Protein AF-W7FDB7-F1 (afdb_monomer)

Structure (mmCIF, N/CA/C/O backbone):
data_AF-W7FDB7-F1
#
_entry.id   AF-W7FDB7-F1
#
loop_
_atom_site.group_PDB
_atom_site.id
_atom_site.type_symbol
_atom_site.label_atom_id
_atom_site.label_alt_id
_atom_site.label_comp_id
_atom_site.label_asym_id
_atom_site.label_entity_id
_atom_site.label_seq_id
_atom_site.pdbx_PDB_ins_code
_atom_site.Cartn_x
_atom_site.Cartn_y
_atom_site.Cartn_z
_atom_site.occupancy
_atom_site.B_iso_or_equiv
_atom_site.auth_seq_id
_atom_site.auth_comp_id
_atom_site.auth_asym_id
_atom_site.auth_atom_id
_atom_site.pdbx_PDB_model_num
ATOM 1 N N . MET A 1 1 ? 14.241 -25.841 -6.419 1.00 28.66 1 MET A N 1
ATOM 2 C CA . MET A 1 1 ? 13.273 -24.841 -6.932 1.00 28.66 1 MET A CA 1
ATOM 3 C C . MET A 1 1 ? 14.012 -23.811 -7.777 1.00 28.66 1 MET A C 1
ATOM 5 O O . MET A 1 1 ? 14.971 -23.222 -7.290 1.00 28.66 1 MET A O 1
ATOM 9 N N . LYS A 1 2 ? 13.634 -23.634 -9.052 1.00 23.75 2 LYS A N 1
ATOM 10 C CA . LYS A 1 2 ? 14.215 -22.605 -9.933 1.00 23.75 2 LYS A CA 1
ATOM 11 C C . LYS A 1 2 ? 13.895 -21.224 -9.345 1.00 23.75 2 LYS A C 1
ATOM 13 O O . LYS A 1 2 ? 12.727 -20.868 -9.250 1.00 23.75 2 LYS A O 1
ATOM 18 N N . LYS A 1 3 ? 14.916 -20.461 -8.938 1.00 25.89 3 LYS A N 1
ATOM 19 C CA . LYS A 1 3 ? 14.761 -19.039 -8.596 1.00 25.89 3 LYS A CA 1
ATOM 20 C C . LYS A 1 3 ? 14.246 -18.327 -9.850 1.00 25.89 3 LYS A C 1
ATOM 22 O O . LYS A 1 3 ? 14.980 -18.252 -10.835 1.00 25.89 3 LYS A O 1
ATOM 27 N N . ASN A 1 4 ? 12.997 -17.863 -9.835 1.00 28.84 4 ASN A N 1
ATOM 28 C CA . ASN A 1 4 ? 12.453 -17.006 -10.886 1.00 28.84 4 ASN A CA 1
ATOM 29 C C . ASN A 1 4 ? 13.257 -15.702 -10.887 1.00 28.84 4 ASN A C 1
ATOM 31 O O . ASN A 1 4 ? 13.006 -14.806 -10.089 1.00 28.84 4 ASN A O 1
ATOM 35 N N . LYS A 1 5 ? 14.280 -15.635 -11.741 1.00 28.94 5 LYS A N 1
ATOM 36 C CA . LYS A 1 5 ? 15.058 -14.422 -11.980 1.00 28.94 5 LYS A CA 1
ATOM 37 C C . LYS A 1 5 ? 14.141 -13.419 -12.680 1.00 28.94 5 LYS A C 1
ATOM 39 O O . LYS A 1 5 ? 13.679 -13.686 -13.787 1.00 28.94 5 LYS A O 1
ATOM 44 N N . PHE A 1 6 ? 13.851 -12.295 -12.032 1.00 33.66 6 PHE A N 1
ATOM 45 C CA . PHE A 1 6 ? 13.107 -11.202 -12.647 1.00 33.66 6 PHE A CA 1
ATOM 46 C C . PHE A 1 6 ? 14.037 -10.452 -13.602 1.00 33.66 6 PHE A C 1
ATOM 48 O O . PHE A 1 6 ? 15.048 -9.901 -13.167 1.00 33.66 6 PHE A O 1
ATOM 55 N N . ILE A 1 7 ? 13.701 -10.447 -14.891 1.00 31.19 7 ILE A N 1
ATOM 56 C CA . ILE A 1 7 ? 14.306 -9.547 -15.874 1.00 31.19 7 ILE A CA 1
ATOM 57 C C . ILE A 1 7 ? 13.373 -8.341 -15.978 1.00 31.19 7 ILE A C 1
ATOM 59 O O . ILE A 1 7 ? 12.241 -8.463 -16.454 1.00 31.19 7 ILE A O 1
ATOM 63 N N . LEU A 1 8 ? 13.831 -7.205 -15.460 1.00 33.19 8 LEU A N 1
ATOM 64 C CA . LEU A 1 8 ? 13.140 -5.923 -15.563 1.00 33.19 8 LEU A CA 1
ATOM 65 C C . LEU A 1 8 ? 13.734 -5.139 -16.725 1.00 33.19 8 LEU A C 1
ATOM 67 O O . LEU A 1 8 ? 14.927 -4.833 -16.724 1.00 33.19 8 LEU A O 1
ATOM 71 N N . PHE A 1 9 ? 12.887 -4.812 -17.696 1.00 33.34 9 PHE A N 1
ATOM 72 C CA . PHE A 1 9 ? 13.223 -3.907 -18.784 1.00 33.34 9 PHE A CA 1
ATOM 73 C C . PHE A 1 9 ? 12.566 -2.557 -18.500 1.00 33.34 9 PHE A C 1
ATOM 75 O O . PHE A 1 9 ? 11.349 -2.466 -18.324 1.00 33.34 9 PHE A O 1
ATOM 82 N N . PHE A 1 10 ? 13.362 -1.495 -18.449 1.00 37.31 10 PHE A N 1
ATOM 83 C CA . PHE A 1 10 ? 12.831 -0.138 -18.386 1.00 37.31 10 PHE A CA 1
ATOM 84 C C . PHE A 1 10 ? 12.870 0.446 -19.792 1.00 37.31 10 PHE A C 1
ATOM 86 O O . PHE A 1 10 ? 13.951 0.613 -20.362 1.00 37.31 10 PHE A O 1
ATOM 93 N N . PHE A 1 11 ? 11.701 0.776 -20.336 1.00 35.75 11 PHE A N 1
ATOM 94 C CA . PHE A 1 11 ? 11.593 1.488 -21.604 1.00 35.75 11 PHE A CA 1
ATOM 95 C C . PHE A 1 11 ? 11.107 2.912 -21.318 1.00 35.75 11 PHE A C 1
ATOM 97 O O . PHE A 1 11 ? 10.030 3.116 -20.755 1.00 35.75 11 PHE A O 1
ATOM 104 N N . PHE A 1 12 ? 11.899 3.906 -21.711 1.00 42.41 12 PHE A N 1
ATOM 105 C CA . PHE A 1 12 ? 11.496 5.314 -21.684 1.00 42.41 12 PHE A CA 1
ATOM 106 C C . PHE A 1 12 ? 11.081 5.719 -23.088 1.00 42.41 12 PHE A C 1
ATOM 108 O O . PHE A 1 12 ? 11.836 5.465 -24.011 1.00 42.41 12 PHE A O 1
ATOM 115 N N . LEU A 1 13 ? 9.929 6.350 -23.276 1.00 37.41 13 LEU A N 1
ATOM 116 C CA . LEU A 1 13 ? 9.467 6.789 -24.597 1.00 37.41 13 LEU A CA 1
ATOM 117 C C . LEU A 1 13 ? 9.412 8.326 -24.588 1.00 37.41 13 LEU A C 1
ATOM 119 O O . LEU A 1 13 ? 8.684 8.902 -23.777 1.00 37.41 13 LEU A O 1
ATOM 123 N N . PHE A 1 14 ? 10.223 8.987 -25.424 1.00 38.34 14 PHE A N 1
ATOM 124 C CA . PHE A 1 14 ? 10.350 10.452 -25.475 1.00 38.34 14 PHE A CA 1
ATOM 125 C C . PHE A 1 14 ? 9.924 11.036 -26.821 1.00 38.34 14 PHE A C 1
ATOM 127 O O . PHE A 1 14 ? 10.431 10.619 -27.857 1.00 38.34 14 PHE A O 1
ATOM 134 N N . THR A 1 15 ? 9.107 12.090 -26.793 1.00 33.56 15 THR A N 1
ATOM 135 C CA . THR A 1 15 ? 8.848 12.973 -27.941 1.00 33.56 15 THR A CA 1
ATOM 136 C C . THR A 1 15 ? 9.713 14.226 -27.837 1.00 33.56 15 THR A C 1
ATOM 138 O O . THR A 1 15 ? 9.502 15.060 -26.949 1.00 33.56 15 THR A O 1
ATOM 141 N N . ILE A 1 16 ? 10.698 14.380 -28.720 1.00 40.09 16 ILE A N 1
ATOM 142 C CA . ILE A 1 16 ? 11.607 15.525 -28.745 1.00 40.09 16 ILE A CA 1
ATOM 143 C C . ILE A 1 16 ? 11.009 16.564 -29.681 1.00 40.09 16 ILE A C 1
ATOM 145 O O . ILE A 1 16 ? 11.334 16.613 -30.862 1.00 40.09 16 ILE A O 1
ATOM 149 N N . LYS A 1 17 ? 10.179 17.472 -29.159 1.00 35.62 17 LYS A N 1
ATOM 150 C CA . LYS A 1 17 ? 10.015 18.753 -29.865 1.00 35.62 17 LYS A CA 1
ATOM 151 C C . LYS A 1 17 ? 10.128 20.027 -29.045 1.00 35.62 17 LYS A C 1
ATOM 153 O O . LYS A 1 17 ? 10.329 21.066 -29.658 1.00 35.62 17 LYS A O 1
ATOM 158 N N . THR A 1 18 ? 10.165 19.988 -27.710 1.00 34.81 18 THR A N 1
ATOM 159 C CA . THR A 1 18 ? 10.330 21.243 -26.937 1.00 34.81 18 THR A CA 1
ATOM 160 C C . THR A 1 18 ? 11.055 21.154 -25.590 1.00 34.81 18 THR A C 1
ATOM 162 O O . THR A 1 18 ? 11.208 22.188 -24.947 1.00 34.81 18 THR A O 1
ATOM 165 N N . VAL A 1 19 ? 11.569 19.997 -25.142 1.00 44.16 19 VAL A N 1
ATOM 166 C CA . VAL A 1 19 ? 12.109 19.895 -23.768 1.00 44.16 19 VAL A CA 1
ATOM 167 C C . VAL A 1 19 ? 13.408 19.085 -23.648 1.00 44.16 19 VAL A C 1
ATOM 169 O O . VAL A 1 19 ? 13.493 18.046 -22.990 1.00 44.16 19 VAL A O 1
ATOM 172 N N . HIS A 1 20 ? 14.479 19.582 -24.268 1.00 41.91 20 HIS A N 1
ATOM 173 C CA . HIS A 1 20 ? 15.801 18.945 -24.190 1.00 41.91 20 HIS A CA 1
ATOM 174 C C . HIS A 1 20 ? 16.398 18.961 -22.765 1.00 41.91 20 HIS A C 1
ATOM 176 O O . HIS A 1 20 ? 17.105 18.029 -22.376 1.00 41.91 20 HIS A O 1
ATOM 182 N N . ILE A 1 21 ? 16.090 19.997 -21.973 1.00 39.84 21 ILE A N 1
ATOM 183 C CA . ILE A 1 21 ? 16.626 20.199 -20.616 1.00 39.84 21 ILE A CA 1
ATOM 184 C C . ILE A 1 21 ? 15.985 19.238 -19.605 1.00 39.84 21 ILE A C 1
ATOM 186 O O . ILE A 1 21 ? 16.706 18.627 -18.818 1.00 39.84 21 ILE A O 1
ATOM 190 N N . GLU A 1 22 ? 14.661 19.057 -19.630 1.00 48.56 22 GLU A N 1
ATOM 191 C CA . GLU A 1 22 ? 13.998 18.096 -18.733 1.00 48.56 22 GLU A CA 1
ATOM 192 C C . GLU A 1 22 ? 14.356 16.664 -19.108 1.00 48.56 22 GLU A C 1
ATOM 194 O O . GLU A 1 22 ? 14.699 15.893 -18.224 1.00 48.56 22 GLU A O 1
ATOM 199 N N . THR A 1 23 ? 14.423 16.334 -20.402 1.00 48.81 23 THR A N 1
ATOM 200 C CA . THR A 1 23 ? 14.858 15.001 -20.856 1.00 48.81 23 THR A CA 1
ATOM 201 C C . THR A 1 23 ? 16.247 14.649 -20.313 1.00 48.81 23 THR A C 1
ATOM 203 O O . THR A 1 23 ? 16.456 13.546 -19.819 1.00 48.81 23 THR A O 1
ATOM 206 N N . ARG A 1 24 ? 17.195 15.598 -20.310 1.00 51.09 24 ARG A N 1
ATOM 207 C CA . ARG A 1 24 ? 18.537 15.386 -19.741 1.00 51.09 24 ARG A CA 1
ATOM 208 C C . ARG A 1 24 ? 18.518 15.235 -18.215 1.00 51.09 24 ARG A C 1
ATOM 210 O O . ARG A 1 24 ? 19.218 14.375 -17.691 1.00 51.09 24 ARG A O 1
ATOM 217 N N . LYS A 1 25 ? 17.708 16.028 -17.502 1.00 54.25 25 LYS A N 1
ATOM 218 C CA . LYS A 1 25 ? 17.521 15.892 -16.043 1.00 54.25 25 LYS A CA 1
ATOM 219 C C . LYS A 1 25 ? 16.914 14.535 -15.676 1.00 54.25 25 LYS A C 1
ATOM 221 O O . LYS A 1 25 ? 17.418 13.878 -14.772 1.00 54.25 25 LYS A O 1
ATOM 226 N N . VAL A 1 26 ? 15.896 14.100 -16.417 1.00 54.72 26 VAL A N 1
ATOM 227 C CA . VAL A 1 26 ? 15.250 12.788 -16.283 1.00 54.72 26 VAL A CA 1
ATOM 228 C C . VAL A 1 26 ? 16.266 11.676 -16.549 1.00 54.72 26 VAL A C 1
ATOM 230 O O . VAL A 1 26 ? 16.435 10.800 -15.709 1.00 54.72 26 VAL A O 1
ATOM 233 N N . CYS A 1 27 ? 17.035 11.749 -17.641 1.00 55.03 27 CYS A N 1
ATOM 234 C CA . CYS A 1 27 ? 18.098 10.781 -17.930 1.00 55.03 27 CYS A CA 1
ATOM 235 C C . CYS A 1 27 ? 19.141 10.683 -16.807 1.00 55.03 27 CYS A C 1
ATOM 237 O O . CYS A 1 27 ? 19.531 9.574 -16.456 1.00 55.03 27 CYS A O 1
ATOM 239 N N . ASN A 1 28 ? 19.556 11.804 -16.208 1.00 55.72 28 ASN A N 1
ATOM 240 C CA . ASN A 1 28 ? 20.495 11.794 -15.084 1.00 55.72 28 ASN A CA 1
ATOM 241 C C . ASN A 1 28 ? 19.882 11.117 -13.849 1.00 55.72 28 ASN A C 1
ATOM 243 O O . ASN A 1 28 ? 20.484 10.206 -13.288 1.00 55.72 28 ASN A O 1
ATOM 247 N N . VAL A 1 29 ? 18.666 11.514 -13.456 1.00 57.84 29 VAL A N 1
ATOM 248 C CA . VAL A 1 29 ? 17.915 10.908 -12.340 1.00 57.84 29 VAL A CA 1
ATOM 249 C C . VAL A 1 29 ? 17.790 9.395 -12.519 1.00 57.84 29 VAL A C 1
ATOM 251 O O . VAL A 1 29 ? 18.009 8.630 -11.581 1.00 57.84 29 VAL A O 1
ATOM 254 N N . LEU A 1 30 ? 17.501 8.959 -13.741 1.00 56.25 30 LEU A N 1
ATOM 255 C CA . LEU A 1 30 ? 17.356 7.553 -14.082 1.00 56.25 30 LEU A CA 1
ATOM 256 C C . LEU A 1 30 ? 18.692 6.817 -14.082 1.00 56.25 30 LEU A C 1
ATOM 258 O O . LEU A 1 30 ? 18.761 5.728 -13.526 1.00 56.25 30 LEU A O 1
ATOM 262 N N . GLN A 1 31 ? 19.760 7.386 -14.641 1.00 59.66 31 GLN A N 1
ATOM 263 C CA . GLN A 1 31 ? 21.089 6.766 -14.620 1.00 59.66 31 GLN A CA 1
ATOM 264 C C . GLN A 1 31 ? 21.599 6.580 -13.188 1.00 59.66 31 GLN A C 1
ATOM 266 O O . GLN A 1 31 ? 22.045 5.487 -12.837 1.00 59.66 31 GLN A O 1
ATOM 271 N N . PHE A 1 32 ? 21.459 7.601 -12.338 1.00 58.06 32 PHE A N 1
ATOM 272 C CA . PHE A 1 32 ? 21.837 7.509 -10.928 1.00 58.06 32 PHE A CA 1
ATOM 273 C C . PHE A 1 32 ? 20.941 6.540 -10.147 1.00 58.06 32 PHE A C 1
ATOM 275 O O . PHE A 1 32 ? 21.455 5.742 -9.366 1.00 58.06 32 PHE A O 1
ATOM 282 N N . GLY A 1 33 ? 19.626 6.529 -10.393 1.00 57.72 33 GLY A N 1
ATOM 283 C CA . GLY A 1 33 ? 18.695 5.594 -9.741 1.00 57.72 33 GLY A CA 1
ATOM 284 C C . GLY A 1 33 ? 18.929 4.154 -10.131 1.00 57.72 33 GLY A C 1
ATOM 285 O O . GLY A 1 33 ? 19.006 3.284 -9.270 1.00 57.72 33 GLY A O 1
ATOM 286 N N . THR A 1 34 ? 19.155 3.916 -11.416 1.00 55.69 34 THR A N 1
ATOM 287 C CA . THR A 1 34 ? 19.527 2.600 -11.928 1.00 55.69 34 THR A CA 1
ATOM 288 C C . THR A 1 34 ? 20.835 2.154 -11.295 1.00 55.69 34 THR A C 1
ATOM 290 O O . THR A 1 34 ? 20.911 1.046 -10.776 1.00 55.69 34 THR A O 1
ATOM 293 N N . HIS A 1 35 ? 21.856 3.013 -11.244 1.00 59.44 35 HIS A N 1
ATOM 294 C CA . HIS A 1 35 ? 23.116 2.678 -10.587 1.00 59.44 35 HIS A CA 1
ATOM 295 C C . HIS A 1 35 ? 22.934 2.359 -9.095 1.00 59.44 35 HIS A C 1
ATOM 297 O O . HIS A 1 35 ? 23.421 1.332 -8.634 1.00 59.44 35 HIS A O 1
ATOM 303 N N . ALA A 1 36 ? 22.190 3.170 -8.341 1.00 57.09 36 ALA A N 1
ATOM 304 C CA . ALA A 1 36 ? 21.931 2.934 -6.917 1.00 57.09 36 ALA A CA 1
ATOM 305 C C . ALA A 1 36 ? 21.171 1.618 -6.667 1.00 57.09 36 ALA A C 1
ATOM 307 O O . ALA A 1 36 ? 21.491 0.858 -5.755 1.00 57.09 36 ALA A O 1
ATOM 308 N N . ILE A 1 37 ? 20.189 1.313 -7.514 1.00 54.03 37 ILE A N 1
ATOM 309 C CA . ILE A 1 37 ? 19.374 0.102 -7.412 1.00 54.03 37 ILE A CA 1
ATOM 310 C C . ILE A 1 37 ? 20.178 -1.147 -7.819 1.00 54.03 37 ILE A C 1
ATOM 312 O O . ILE A 1 37 ? 20.101 -2.174 -7.140 1.00 54.03 37 ILE A O 1
ATOM 316 N N . THR A 1 38 ? 20.974 -1.056 -8.891 1.00 54.62 38 THR A N 1
ATOM 317 C CA . THR A 1 38 ? 21.786 -2.162 -9.436 1.00 54.62 38 THR A CA 1
ATOM 318 C C . THR A 1 38 ? 23.096 -2.402 -8.686 1.00 54.62 38 THR A C 1
ATOM 320 O O . THR A 1 38 ? 23.645 -3.503 -8.757 1.00 54.62 38 THR A O 1
ATOM 323 N N . SER A 1 39 ? 23.638 -1.414 -7.974 1.00 57.16 39 SER A N 1
ATOM 324 C CA . SER A 1 39 ? 24.864 -1.551 -7.169 1.00 57.16 39 SER A CA 1
ATOM 325 C C . SER A 1 39 ? 24.623 -2.247 -5.826 1.00 57.16 39 SER A C 1
ATOM 327 O O . SER A 1 39 ? 25.552 -2.840 -5.275 1.00 57.16 39 SER A O 1
ATOM 329 N N . ASN A 1 40 ? 23.379 -2.270 -5.334 1.00 54.75 40 ASN A N 1
ATOM 330 C CA . ASN A 1 40 ? 23.021 -2.957 -4.097 1.00 54.75 40 ASN A CA 1
ATOM 331 C C . ASN A 1 40 ? 23.062 -4.495 -4.265 1.00 54.75 40 ASN A C 1
ATOM 333 O O . ASN A 1 40 ? 22.304 -5.083 -5.040 1.00 54.75 40 ASN A O 1
ATOM 337 N N . LYS A 1 41 ? 23.942 -5.161 -3.502 1.00 55.88 41 LYS A N 1
ATOM 338 C CA . LYS A 1 41 ? 24.136 -6.624 -3.526 1.00 55.88 41 LYS A CA 1
ATOM 339 C C . LYS A 1 41 ? 22.898 -7.423 -3.099 1.00 55.88 41 LYS A C 1
ATOM 341 O O . LYS A 1 41 ? 22.712 -8.524 -3.612 1.00 55.88 41 LYS A O 1
ATOM 346 N N . GLU A 1 42 ? 22.069 -6.897 -2.198 1.00 51.09 42 GLU A N 1
ATOM 347 C CA . GLU A 1 42 ? 20.809 -7.527 -1.768 1.00 51.09 42 GLU A CA 1
ATOM 348 C C . GLU A 1 42 ? 19.797 -7.547 -2.919 1.00 51.09 42 GLU A C 1
ATOM 350 O O . GLU A 1 42 ? 19.264 -8.600 -3.265 1.00 51.09 42 GLU A O 1
ATOM 355 N N . ASN A 1 43 ? 19.630 -6.416 -3.611 1.00 46.69 43 ASN A N 1
ATOM 356 C CA . ASN A 1 43 ? 18.714 -6.290 -4.748 1.00 46.69 43 ASN A CA 1
ATOM 357 C C . ASN A 1 43 ? 19.082 -7.229 -5.909 1.00 46.69 43 ASN A C 1
ATOM 359 O O . ASN A 1 43 ? 18.198 -7.769 -6.575 1.00 46.69 43 ASN A O 1
ATOM 363 N N . ARG A 1 44 ? 20.379 -7.488 -6.130 1.00 51.97 44 ARG A N 1
ATOM 364 C CA . ARG A 1 44 ? 20.861 -8.443 -7.149 1.00 51.97 44 ARG A CA 1
ATOM 365 C C . ARG A 1 44 ? 20.422 -9.890 -6.898 1.00 51.97 44 ARG A C 1
ATOM 367 O O . ARG A 1 44 ? 20.487 -10.706 -7.814 1.00 51.97 44 ARG A O 1
ATOM 374 N N . LYS A 1 45 ? 19.988 -10.237 -5.678 1.00 44.84 45 LYS A N 1
ATOM 375 C CA . LYS A 1 45 ? 19.424 -11.565 -5.375 1.00 44.84 45 LYS A CA 1
ATOM 376 C C . LYS A 1 45 ? 18.034 -11.752 -5.995 1.00 44.84 45 LYS A C 1
ATOM 378 O O . LYS A 1 45 ? 17.672 -12.888 -6.303 1.00 44.84 45 LYS A O 1
ATOM 383 N N . TYR A 1 46 ? 17.291 -10.660 -6.185 1.00 41.59 46 TYR A N 1
ATOM 384 C CA . TYR A 1 46 ? 15.897 -10.656 -6.641 1.00 41.59 46 TYR A CA 1
ATOM 385 C C . TYR A 1 46 ? 15.744 -10.171 -8.090 1.00 41.59 46 TYR A C 1
ATOM 387 O O . TYR A 1 46 ? 14.852 -10.633 -8.801 1.00 41.59 46 TYR A O 1
ATOM 395 N N . PHE A 1 47 ? 16.652 -9.312 -8.560 1.00 42.19 47 PHE A N 1
ATOM 396 C CA . PHE A 1 47 ? 16.529 -8.621 -9.840 1.00 42.19 47 PHE A CA 1
ATOM 397 C C . PHE A 1 47 ? 17.795 -8.756 -10.690 1.00 42.19 47 PHE A C 1
ATOM 399 O O . PHE A 1 47 ? 18.892 -8.399 -10.256 1.00 42.19 47 PHE A O 1
ATOM 406 N N . ASN A 1 48 ? 17.633 -9.219 -11.932 1.00 44.09 48 ASN A N 1
ATOM 407 C CA . ASN A 1 48 ? 18.620 -9.025 -12.990 1.00 44.09 48 ASN A CA 1
ATOM 408 C C . ASN A 1 48 ? 18.212 -7.748 -13.736 1.00 44.09 48 ASN A C 1
ATOM 410 O O . ASN A 1 48 ? 17.344 -7.763 -14.608 1.00 44.09 48 ASN A O 1
ATOM 414 N N . TYR A 1 49 ? 18.776 -6.619 -13.321 1.00 49.91 49 TYR A N 1
ATOM 415 C CA . TYR A 1 49 ? 18.562 -5.340 -13.988 1.00 49.91 49 TYR A CA 1
ATOM 416 C C . TYR A 1 49 ? 19.400 -5.310 -15.260 1.00 49.91 49 TYR A C 1
ATOM 418 O O . TYR A 1 49 ? 20.607 -5.085 -15.190 1.00 49.91 49 TYR A O 1
ATOM 426 N N . GLU A 1 50 ? 18.785 -5.594 -16.404 1.00 45.16 50 GLU A N 1
ATOM 427 C CA . GLU A 1 50 ? 19.548 -5.734 -17.644 1.00 45.16 50 GLU A CA 1
ATOM 428 C C . GLU A 1 50 ? 19.616 -4.447 -18.464 1.00 45.16 50 GLU A C 1
ATOM 430 O O . GLU A 1 50 ? 20.641 -4.230 -19.097 1.00 45.16 50 GLU A O 1
ATOM 435 N N . LEU A 1 51 ? 18.620 -3.546 -18.435 1.00 50.94 51 LEU A N 1
ATOM 436 C CA . LEU A 1 51 ? 18.715 -2.317 -19.233 1.00 50.94 51 LEU A CA 1
ATOM 437 C C . LEU A 1 51 ? 17.711 -1.231 -18.806 1.00 50.94 51 LEU A C 1
ATOM 439 O O . LEU A 1 51 ? 16.496 -1.438 -18.826 1.00 50.94 51 LEU A O 1
ATOM 443 N N . CYS A 1 52 ? 18.226 -0.041 -18.491 1.00 56.03 52 CYS A N 1
ATOM 444 C CA . CYS A 1 52 ? 17.464 1.198 -18.608 1.00 56.03 52 CYS A CA 1
ATOM 445 C C . CYS A 1 52 ? 17.692 1.780 -19.999 1.00 56.03 52 CYS A C 1
ATOM 447 O O . CYS A 1 52 ? 18.808 2.186 -20.319 1.00 56.03 52 CYS A O 1
ATOM 449 N N . SER A 1 53 ? 16.654 1.792 -20.839 1.00 61.00 53 SER A N 1
ATOM 450 C CA . SER A 1 53 ? 16.772 2.175 -22.248 1.00 61.00 53 SER A CA 1
ATOM 451 C C . SER A 1 53 ? 15.815 3.274 -22.640 1.00 61.00 53 SER A C 1
ATOM 453 O O . SER A 1 53 ? 14.610 3.190 -22.409 1.00 61.00 53 SER A O 1
ATOM 455 N N . THR A 1 54 ? 16.359 4.300 -23.282 1.00 68.62 54 THR A N 1
ATOM 456 C CA . THR A 1 54 ? 15.579 5.389 -23.848 1.00 68.62 54 THR A CA 1
ATOM 457 C C . THR A 1 54 ? 15.204 5.076 -25.293 1.00 68.62 54 THR A C 1
ATOM 459 O O . THR A 1 54 ? 16.014 4.623 -26.097 1.00 68.62 54 THR A O 1
ATOM 462 N N . VAL A 1 55 ? 13.943 5.307 -25.620 1.00 72.31 55 VAL A N 1
ATOM 463 C CA . VAL A 1 55 ? 13.349 5.172 -26.941 1.00 72.31 55 VAL A CA 1
ATOM 464 C C . VAL A 1 55 ? 12.999 6.576 -27.404 1.00 72.31 55 VAL A C 1
ATOM 466 O O . VAL A 1 55 ? 12.214 7.294 -26.782 1.00 72.31 55 VAL A O 1
ATOM 469 N N . ASN A 1 56 ? 13.631 6.975 -28.499 1.00 72.00 56 ASN A N 1
ATOM 470 C CA . ASN A 1 56 ? 13.367 8.242 -29.153 1.00 72.00 56 ASN A CA 1
ATOM 471 C C . ASN A 1 56 ? 12.201 8.062 -30.136 1.00 72.00 56 ASN A C 1
ATOM 473 O O . ASN A 1 56 ? 12.369 7.389 -31.153 1.00 72.00 56 ASN A O 1
ATOM 477 N N . CYS A 1 57 ? 11.049 8.667 -29.847 1.00 73.62 57 CYS A N 1
ATOM 478 C CA . CYS A 1 57 ? 9.854 8.569 -30.686 1.00 73.62 57 CYS A CA 1
ATOM 479 C C . CYS A 1 57 ? 9.993 9.290 -32.036 1.00 73.62 57 CYS A C 1
ATOM 481 O O . CYS A 1 57 ? 9.171 9.065 -32.919 1.00 73.62 57 CYS A O 1
ATOM 483 N N . ASP A 1 58 ? 11.012 10.136 -32.218 1.00 72.00 58 ASP A N 1
ATOM 484 C CA . ASP A 1 58 ? 11.227 10.882 -33.464 1.00 72.00 58 ASP A CA 1
ATOM 485 C C . ASP A 1 58 ? 12.007 10.089 -34.518 1.00 72.00 58 ASP A C 1
ATOM 487 O O . ASP A 1 58 ? 12.066 10.494 -35.679 1.00 72.00 58 ASP A O 1
ATOM 491 N N . ASN A 1 59 ? 12.610 8.954 -34.145 1.00 78.75 59 ASN A N 1
ATOM 492 C CA . ASN A 1 59 ? 13.235 8.056 -35.112 1.00 78.75 59 ASN A CA 1
ATOM 493 C C . ASN A 1 59 ? 12.270 6.935 -35.527 1.00 78.75 59 ASN A C 1
ATOM 495 O O . ASN A 1 59 ? 11.407 6.518 -34.760 1.00 78.75 59 ASN A O 1
ATOM 499 N N . GLN A 1 60 ? 12.426 6.416 -36.747 1.00 76.81 60 GLN A N 1
ATOM 500 C CA . GLN A 1 60 ? 11.459 5.485 -37.343 1.00 76.81 60 GLN A CA 1
ATOM 501 C C . GLN A 1 60 ? 11.255 4.198 -36.522 1.00 76.81 60 GLN A C 1
ATOM 503 O O . GLN A 1 60 ? 10.139 3.698 -36.436 1.00 76.81 60 GLN A O 1
ATOM 508 N N . LYS A 1 61 ? 12.312 3.673 -35.885 1.00 75.50 61 LYS A N 1
ATOM 509 C CA . LYS A 1 61 ? 12.225 2.470 -35.037 1.00 75.50 61 LYS A CA 1
ATOM 510 C C . LYS A 1 61 ? 11.521 2.742 -33.703 1.00 75.50 61 LYS A C 1
ATOM 512 O O . LYS A 1 61 ? 10.792 1.886 -33.217 1.00 75.50 61 LYS A O 1
ATOM 517 N N . GLY A 1 62 ? 11.750 3.905 -33.103 1.00 74.88 62 GLY A N 1
ATOM 518 C CA . GLY A 1 62 ? 11.164 4.303 -31.829 1.00 74.88 62 GLY A CA 1
ATOM 519 C C . GLY A 1 62 ? 9.737 4.817 -31.968 1.00 74.88 62 GLY A C 1
ATOM 520 O O . GLY A 1 62 ? 8.930 4.538 -31.090 1.00 74.88 62 GLY A O 1
ATOM 521 N N . TYR A 1 63 ? 9.397 5.462 -33.088 1.00 79.44 63 TYR A N 1
ATOM 522 C CA . TYR A 1 63 ? 8.042 5.920 -33.408 1.00 79.44 63 TYR A CA 1
ATOM 523 C C . TYR A 1 63 ? 7.019 4.792 -33.253 1.00 79.44 63 TYR A C 1
ATOM 525 O O . TYR A 1 63 ? 6.064 4.925 -32.494 1.00 79.44 63 TYR A O 1
ATOM 533 N N . THR A 1 64 ? 7.261 3.647 -33.898 1.00 83.50 64 THR A N 1
ATOM 534 C CA . THR A 1 64 ? 6.360 2.486 -33.842 1.00 83.50 64 THR A CA 1
ATOM 535 C C . THR A 1 64 ? 6.183 1.969 -32.415 1.00 83.50 64 THR A C 1
ATOM 537 O O . THR A 1 64 ? 5.076 1.638 -32.004 1.00 83.50 64 THR A O 1
ATOM 540 N N . VAL A 1 65 ? 7.254 1.939 -31.618 1.00 81.69 65 VAL A N 1
ATOM 541 C CA . VAL A 1 65 ? 7.176 1.523 -30.209 1.00 81.69 65 VAL A CA 1
ATOM 542 C C . VAL A 1 65 ? 6.372 2.538 -29.388 1.00 81.69 65 VAL A C 1
ATOM 544 O O . VAL A 1 65 ? 5.528 2.154 -28.580 1.00 81.69 65 VAL A O 1
ATOM 547 N N . CYS A 1 66 ? 6.594 3.834 -29.602 1.00 79.75 66 CYS A N 1
ATOM 548 C CA . CYS A 1 66 ? 5.861 4.895 -28.916 1.00 79.75 66 CYS A CA 1
ATOM 549 C C . CYS A 1 66 ? 4.376 4.915 -29.275 1.00 79.75 66 CYS A C 1
ATOM 551 O O . CYS A 1 66 ? 3.550 5.192 -28.407 1.00 79.75 66 CYS A O 1
ATOM 553 N N . GLU A 1 67 ? 4.035 4.591 -30.518 1.00 81.81 67 GLU A N 1
ATOM 554 C CA . GLU A 1 67 ? 2.658 4.457 -30.980 1.00 81.81 67 GLU A CA 1
ATOM 555 C C . GLU A 1 67 ? 1.956 3.284 -30.286 1.00 81.81 67 GLU A C 1
ATOM 557 O O . GLU A 1 67 ? 0.921 3.494 -29.652 1.00 81.81 67 GLU A O 1
ATOM 562 N N . ILE A 1 68 ? 2.567 2.089 -30.295 1.00 85.62 68 ILE A N 1
ATOM 563 C CA . ILE A 1 68 ? 2.024 0.877 -29.652 1.00 85.62 68 ILE A CA 1
ATOM 564 C C . ILE A 1 68 ? 1.714 1.112 -28.168 1.00 85.62 68 ILE A C 1
ATOM 566 O O . ILE A 1 68 ? 0.686 0.661 -27.665 1.00 85.62 68 ILE A O 1
ATOM 570 N N . TYR A 1 69 ? 2.588 1.829 -27.458 1.00 81.69 69 TYR A N 1
ATOM 571 C CA . TYR A 1 69 ? 2.454 2.046 -26.015 1.00 81.69 69 TYR A CA 1
ATOM 572 C C . TYR A 1 69 ? 1.867 3.412 -25.627 1.00 81.69 69 TYR A C 1
ATOM 574 O O . TYR A 1 69 ? 1.858 3.750 -24.439 1.00 81.69 69 TYR A O 1
ATOM 582 N N . GLY A 1 70 ? 1.362 4.194 -26.588 1.00 80.06 70 GLY A N 1
ATOM 583 C CA . GLY A 1 70 ? 0.646 5.448 -26.326 1.00 80.06 70 GLY A CA 1
ATOM 584 C C . GLY A 1 70 ? 1.507 6.590 -25.766 1.00 80.06 70 GLY A C 1
ATOM 585 O O . GLY A 1 70 ? 1.008 7.433 -25.020 1.00 80.06 70 GLY A O 1
ATOM 586 N N . ALA A 1 71 ? 2.792 6.640 -26.115 1.00 77.12 71 ALA A N 1
ATOM 587 C CA . ALA A 1 71 ? 3.764 7.619 -25.617 1.00 77.12 71 ALA A CA 1
ATOM 588 C C . ALA A 1 71 ? 4.131 8.712 -26.644 1.00 77.12 71 ALA A C 1
ATOM 590 O O . ALA A 1 71 ? 5.199 9.311 -26.588 1.00 77.12 71 ALA A O 1
ATOM 591 N N . MET A 1 72 ? 3.232 8.989 -27.590 1.00 73.00 72 MET A N 1
ATOM 592 C CA . MET A 1 72 ? 3.462 9.900 -28.723 1.00 73.00 72 MET A CA 1
ATOM 593 C C . MET A 1 72 ? 3.360 11.397 -28.403 1.00 73.00 72 MET A C 1
ATOM 595 O O . MET A 1 72 ? 3.571 12.220 -29.290 1.00 73.00 72 MET A O 1
ATOM 599 N N . ARG A 1 73 ? 2.979 11.782 -27.179 1.00 66.81 73 ARG A N 1
ATOM 600 C CA . ARG A 1 73 ? 2.660 13.190 -26.854 1.00 66.81 73 ARG A CA 1
ATOM 601 C C . ARG A 1 73 ? 3.442 13.771 -25.686 1.00 66.81 73 ARG A C 1
ATOM 603 O O . ARG A 1 73 ? 3.658 14.977 -25.650 1.00 66.81 73 ARG A O 1
ATOM 610 N N . VAL A 1 74 ? 3.798 12.938 -24.717 1.00 66.62 74 VAL A N 1
ATOM 611 C CA . VAL A 1 74 ? 4.474 13.351 -23.488 1.00 66.62 74 VAL A CA 1
ATOM 612 C C . VAL A 1 74 ? 5.502 12.291 -23.113 1.00 66.62 74 VAL A C 1
ATOM 614 O O . VAL A 1 74 ? 5.244 11.109 -23.361 1.00 66.62 74 VAL A O 1
ATOM 617 N N . PRO A 1 75 ? 6.638 12.677 -22.508 1.00 67.19 75 PRO A N 1
ATOM 618 C CA . PRO A 1 75 ? 7.570 11.715 -21.942 1.00 67.19 75 PRO A CA 1
ATOM 619 C C . PRO A 1 75 ? 6.857 10.800 -20.944 1.00 67.19 75 PRO A C 1
ATOM 621 O O . PRO A 1 75 ? 6.187 11.276 -20.027 1.00 67.19 75 PRO A O 1
ATOM 624 N N . GLN A 1 76 ? 6.998 9.489 -21.126 1.00 73.75 76 GLN A N 1
ATOM 625 C CA . GLN A 1 76 ? 6.410 8.488 -20.238 1.00 73.75 76 GLN A CA 1
ATOM 626 C C . GLN A 1 76 ? 7.476 7.514 -19.757 1.00 73.75 76 GLN A C 1
ATOM 628 O O . GLN A 1 76 ? 8.340 7.074 -20.522 1.00 73.75 76 GLN A O 1
ATOM 633 N N . LEU A 1 77 ? 7.370 7.144 -18.484 1.00 76.44 77 LEU A N 1
ATOM 634 C CA . LEU A 1 77 ? 8.171 6.092 -17.883 1.00 76.44 77 LEU A CA 1
ATOM 635 C C . LEU A 1 77 ? 7.315 4.830 -17.764 1.00 76.44 77 LEU A C 1
ATOM 637 O O . LEU A 1 77 ? 6.263 4.836 -17.128 1.00 76.44 77 LEU A O 1
ATOM 641 N N . LYS A 1 78 ? 7.758 3.752 -18.412 1.00 79.38 78 LYS A N 1
ATOM 642 C CA . LYS A 1 78 ? 7.051 2.473 -18.449 1.00 79.38 78 LYS A CA 1
ATOM 643 C C . LYS A 1 78 ? 7.958 1.345 -17.981 1.00 79.38 78 LYS A C 1
ATOM 645 O O . LYS A 1 78 ? 9.137 1.287 -18.336 1.00 79.38 78 LYS A O 1
ATOM 650 N N . LEU A 1 79 ? 7.388 0.447 -17.186 1.00 75.94 79 LEU A N 1
ATOM 651 C CA . LEU A 1 79 ? 8.084 -0.710 -16.648 1.00 75.94 79 LEU A CA 1
ATOM 652 C C . LEU A 1 79 ? 7.592 -1.983 -17.315 1.00 75.94 79 LEU A C 1
ATOM 654 O O . LEU A 1 79 ? 6.385 -2.212 -17.393 1.00 75.94 79 LEU A O 1
ATOM 658 N N . PHE A 1 80 ? 8.529 -2.820 -17.750 1.00 73.94 80 PHE A N 1
ATOM 659 C CA . PHE A 1 80 ? 8.241 -4.063 -18.445 1.00 73.94 80 PHE A CA 1
ATOM 660 C C . PHE A 1 80 ? 8.877 -5.261 -17.741 1.00 73.94 80 PHE A C 1
ATOM 662 O O . PHE A 1 80 ? 9.978 -5.180 -17.188 1.00 73.94 80 PHE A O 1
ATOM 669 N N . LYS A 1 81 ? 8.185 -6.399 -17.803 1.00 67.81 81 LYS A N 1
ATOM 670 C CA . LYS A 1 81 ? 8.693 -7.711 -17.397 1.00 67.81 81 LYS A CA 1
ATOM 671 C C . LYS A 1 81 ? 8.720 -8.607 -18.630 1.00 67.81 81 LYS A C 1
ATOM 673 O O . LYS A 1 81 ? 7.677 -9.034 -19.116 1.00 67.81 81 LYS A O 1
ATOM 678 N N . GLY A 1 82 ? 9.911 -8.868 -19.166 1.00 69.50 82 GLY A N 1
ATOM 679 C CA . GLY A 1 82 ? 10.014 -9.418 -20.522 1.00 69.50 82 GLY A CA 1
ATOM 680 C C . GLY A 1 82 ? 9.394 -8.455 -21.541 1.00 69.50 82 GLY A C 1
ATOM 681 O O . GLY A 1 82 ? 9.778 -7.290 -21.595 1.00 69.50 82 GLY A O 1
ATOM 682 N N . SER A 1 83 ? 8.419 -8.931 -22.318 1.00 72.00 83 SER A N 1
ATOM 683 C CA . SER A 1 83 ? 7.650 -8.124 -23.279 1.00 72.00 83 SER A CA 1
ATOM 684 C C . SER A 1 83 ? 6.347 -7.540 -22.715 1.00 72.00 83 SER A C 1
ATOM 686 O O . SER A 1 83 ? 5.664 -6.802 -23.420 1.00 72.00 83 SER A O 1
ATOM 688 N N . GLU A 1 84 ? 5.974 -7.862 -21.474 1.00 78.31 84 GLU A N 1
ATOM 689 C CA . GLU A 1 84 ? 4.722 -7.409 -20.859 1.00 78.31 84 GLU A CA 1
ATOM 690 C C . GLU A 1 84 ? 4.908 -6.045 -20.180 1.00 78.31 84 GLU A C 1
ATOM 692 O O . GLU A 1 84 ? 5.795 -5.885 -19.338 1.00 78.31 84 GLU A O 1
ATOM 697 N N . LEU A 1 85 ? 4.058 -5.068 -20.515 1.00 81.12 85 LEU A N 1
ATOM 698 C CA . LEU A 1 85 ? 3.966 -3.795 -19.795 1.00 81.12 85 LEU A CA 1
ATOM 699 C C . LEU A 1 85 ? 3.304 -4.037 -18.434 1.00 81.12 85 LEU A C 1
ATOM 701 O O . LEU A 1 85 ? 2.125 -4.374 -18.374 1.00 81.12 85 LEU A O 1
ATOM 705 N N . ILE A 1 86 ? 4.043 -3.824 -17.345 1.00 76.50 86 ILE A N 1
ATOM 706 C CA . ILE A 1 86 ? 3.554 -4.087 -15.983 1.00 76.50 86 ILE A CA 1
ATOM 707 C C . ILE A 1 86 ? 3.147 -2.828 -15.214 1.00 76.50 86 ILE A C 1
ATOM 709 O O . ILE A 1 86 ? 2.418 -2.951 -14.233 1.00 76.50 86 ILE A O 1
ATOM 713 N N . SER A 1 87 ? 3.620 -1.642 -15.619 1.00 79.19 87 SER A N 1
ATOM 714 C CA . SER A 1 87 ? 3.195 -0.357 -15.043 1.00 79.19 87 SER A CA 1
ATOM 715 C C . SER A 1 87 ? 3.598 0.842 -15.911 1.00 79.19 87 SER A C 1
ATOM 717 O O . SER A 1 87 ? 4.591 0.793 -16.639 1.00 79.19 87 SER A O 1
ATOM 719 N N . THR A 1 88 ? 2.846 1.942 -15.805 1.00 81.81 88 THR A N 1
ATOM 720 C CA . THR A 1 88 ? 3.190 3.258 -16.366 1.00 81.81 88 THR A CA 1
ATOM 721 C C . THR A 1 88 ? 3.229 4.294 -15.244 1.00 81.81 88 THR A C 1
ATOM 723 O O . THR A 1 88 ? 2.216 4.575 -14.610 1.00 81.81 88 THR A O 1
ATOM 726 N N . TYR A 1 89 ? 4.387 4.910 -15.034 1.00 76.00 89 TYR A N 1
ATOM 727 C CA . TYR A 1 89 ? 4.554 5.974 -14.055 1.00 76.00 89 TYR A CA 1
ATOM 728 C C . TYR A 1 89 ? 3.917 7.270 -14.561 1.00 76.00 89 TYR A C 1
ATOM 730 O O . TYR A 1 89 ? 4.289 7.786 -15.616 1.00 76.00 89 TYR A O 1
ATOM 738 N N . SER A 1 90 ? 2.964 7.793 -13.792 1.00 68.12 90 SER A N 1
ATOM 739 C CA . SER A 1 90 ? 2.174 8.980 -14.156 1.00 68.12 90 SER A CA 1
ATOM 740 C C . SER A 1 90 ? 2.493 10.219 -13.309 1.00 68.12 90 SER A C 1
ATOM 742 O O . SER A 1 90 ? 1.885 11.269 -13.494 1.00 68.12 90 SER A O 1
ATOM 744 N N . ASN A 1 91 ? 3.441 10.105 -12.377 1.00 67.62 91 ASN A N 1
ATOM 745 C CA . ASN A 1 91 ? 3.860 11.194 -11.496 1.00 67.62 91 ASN A CA 1
ATOM 746 C C . ASN A 1 91 ? 5.033 11.988 -12.101 1.00 67.62 91 ASN A C 1
ATOM 748 O O . ASN A 1 91 ? 5.477 11.739 -13.219 1.00 67.62 91 ASN A O 1
ATOM 752 N N . ASP A 1 92 ? 5.551 12.960 -11.349 1.00 69.81 92 ASP A N 1
ATOM 753 C CA . ASP A 1 92 ? 6.695 13.783 -11.751 1.00 69.81 92 ASP A CA 1
ATOM 754 C C . ASP A 1 92 ? 7.934 12.925 -12.071 1.00 69.81 92 ASP A C 1
ATOM 756 O O . ASP A 1 92 ? 8.569 12.359 -11.173 1.00 69.81 92 ASP A O 1
ATOM 760 N N . ILE A 1 93 ? 8.260 12.833 -13.364 1.00 68.94 93 ILE A N 1
ATOM 761 C CA . ILE A 1 93 ? 9.386 12.066 -13.922 1.00 68.94 93 ILE A CA 1
ATOM 762 C C . ILE A 1 93 ? 10.753 12.677 -13.603 1.00 68.94 93 ILE A C 1
ATOM 764 O O . ILE A 1 93 ? 11.784 12.065 -13.871 1.00 68.94 93 ILE A O 1
ATOM 768 N N . THR A 1 94 ? 10.786 13.887 -13.047 1.00 66.81 94 THR A N 1
ATOM 769 C CA . THR A 1 94 ? 12.028 14.559 -12.654 1.00 66.81 94 THR A CA 1
ATOM 770 C C . THR A 1 94 ? 12.388 14.311 -11.188 1.00 66.81 94 THR A C 1
ATOM 772 O O . THR A 1 94 ? 13.501 14.630 -10.768 1.00 66.81 94 THR A O 1
ATOM 775 N N . ASN A 1 95 ? 11.487 13.708 -10.403 1.00 69.50 95 ASN A N 1
ATOM 776 C CA . ASN A 1 95 ? 11.711 13.438 -8.988 1.00 69.50 95 ASN A CA 1
ATOM 777 C C . ASN A 1 95 ? 12.270 12.025 -8.759 1.00 69.50 95 ASN A C 1
ATOM 779 O O . ASN A 1 95 ? 11.554 11.025 -8.838 1.00 69.50 95 ASN A O 1
ATOM 783 N N . TYR A 1 96 ? 13.553 11.967 -8.406 1.00 65.44 96 TYR A N 1
ATOM 784 C CA . TYR A 1 96 ? 14.278 10.730 -8.122 1.00 65.44 96 TYR A CA 1
ATOM 785 C C . TYR A 1 96 ? 13.621 9.853 -7.048 1.00 65.44 96 TYR A C 1
ATOM 787 O O . TYR A 1 96 ? 13.449 8.654 -7.264 1.00 65.44 96 TYR A O 1
ATOM 795 N N . ASN A 1 97 ? 13.240 10.438 -5.909 1.00 67.50 97 ASN A N 1
ATOM 796 C CA . ASN A 1 97 ? 12.705 9.680 -4.777 1.00 67.50 97 ASN A CA 1
ATOM 797 C C . ASN A 1 97 ? 11.388 8.994 -5.142 1.00 67.50 97 ASN A C 1
ATOM 799 O O . ASN A 1 97 ? 11.193 7.829 -4.817 1.00 67.50 97 ASN A O 1
ATOM 803 N N . ASN A 1 98 ? 10.525 9.675 -5.894 1.00 70.38 98 ASN A N 1
ATOM 804 C CA . ASN A 1 98 ? 9.256 9.096 -6.322 1.00 70.38 98 ASN A CA 1
ATOM 805 C C . ASN A 1 98 ? 9.439 7.949 -7.315 1.00 70.38 98 ASN A C 1
ATOM 807 O O . ASN A 1 98 ? 8.767 6.926 -7.197 1.00 70.38 98 ASN A O 1
ATOM 811 N N . ILE A 1 99 ? 10.340 8.112 -8.290 1.00 70.94 99 ILE A N 1
ATOM 812 C CA . ILE A 1 99 ?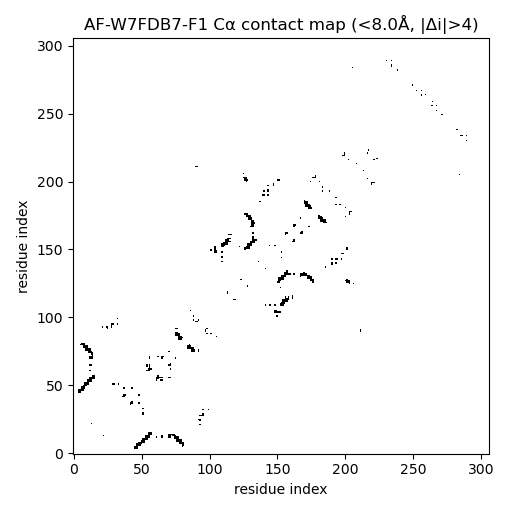 10.650 7.050 -9.251 1.00 70.94 99 ILE A CA 1
ATOM 813 C C . ILE A 1 99 ? 11.224 5.851 -8.506 1.00 70.94 99 ILE A C 1
ATOM 815 O O . ILE A 1 99 ? 10.782 4.730 -8.736 1.00 70.94 99 ILE A O 1
ATOM 819 N N . LYS A 1 100 ? 12.162 6.085 -7.582 1.00 67.75 100 LYS A N 1
ATOM 820 C CA . LYS A 1 100 ? 12.722 5.040 -6.726 1.00 67.75 100 LYS A CA 1
ATOM 821 C C . LYS A 1 100 ? 11.598 4.293 -6.005 1.00 67.75 100 LYS A C 1
ATOM 823 O O . LYS A 1 100 ? 11.496 3.084 -6.185 1.00 67.75 100 LYS A O 1
ATOM 828 N N . SER A 1 101 ? 10.725 4.990 -5.275 1.00 69.69 101 SER A N 1
ATOM 829 C CA . SER A 1 101 ? 9.601 4.368 -4.562 1.00 69.69 101 SER A CA 1
ATOM 830 C C . SER A 1 101 ? 8.688 3.569 -5.492 1.00 69.69 101 SER A C 1
ATOM 832 O O . SER A 1 101 ? 8.405 2.413 -5.205 1.00 69.69 101 SER A O 1
ATOM 834 N N . TRP A 1 102 ? 8.290 4.128 -6.638 1.00 73.56 102 TRP A N 1
ATOM 835 C CA . TRP A 1 102 ? 7.466 3.436 -7.637 1.00 73.56 102 TRP A CA 1
ATOM 836 C C . TRP A 1 102 ? 8.112 2.139 -8.144 1.00 73.56 102 TRP A C 1
ATOM 838 O O . TRP A 1 102 ? 7.451 1.101 -8.207 1.00 73.56 102 TRP A O 1
ATOM 848 N N . ILE A 1 103 ? 9.414 2.165 -8.449 1.00 70.50 103 ILE A N 1
ATOM 849 C CA . ILE A 1 103 ? 10.155 0.964 -8.854 1.00 70.50 103 ILE A CA 1
ATOM 850 C C . ILE A 1 103 ? 10.136 -0.063 -7.727 1.00 70.50 103 ILE A C 1
ATOM 852 O O . ILE A 1 103 ? 9.808 -1.221 -7.981 1.00 70.50 103 ILE A O 1
ATOM 856 N N . TYR A 1 104 ? 10.449 0.341 -6.494 1.00 66.88 104 TYR A N 1
ATOM 857 C CA . TYR A 1 104 ? 10.407 -0.565 -5.347 1.00 66.88 104 TYR A CA 1
ATOM 858 C C . TYR A 1 104 ? 9.024 -1.203 -5.203 1.00 66.88 104 TYR A C 1
ATOM 860 O O . TYR A 1 104 ? 8.933 -2.426 -5.188 1.00 66.88 104 TYR A O 1
ATOM 868 N N . TYR A 1 105 ? 7.952 -0.418 -5.228 1.00 68.50 105 TYR A N 1
ATOM 869 C CA . TYR A 1 105 ? 6.578 -0.909 -5.134 1.00 68.50 105 TYR A CA 1
ATOM 870 C C . TYR A 1 105 ? 6.225 -1.974 -6.179 1.00 68.50 105 TYR A C 1
ATOM 872 O O . TYR A 1 105 ? 5.667 -3.018 -5.848 1.00 68.50 105 TYR A O 1
ATOM 880 N N . ILE A 1 106 ? 6.575 -1.758 -7.449 1.00 68.06 106 ILE A N 1
ATOM 881 C CA . ILE A 1 106 ? 6.188 -2.696 -8.515 1.00 68.06 106 ILE A CA 1
ATOM 882 C C . ILE A 1 106 ? 7.036 -3.963 -8.520 1.00 68.06 106 ILE A C 1
ATOM 884 O O . ILE A 1 106 ? 6.567 -5.027 -8.935 1.00 68.06 106 ILE A O 1
ATOM 888 N N . THR A 1 107 ? 8.302 -3.827 -8.143 1.00 64.88 107 THR A N 1
ATOM 889 C CA . THR A 1 107 ? 9.286 -4.906 -8.230 1.00 64.88 107 THR A CA 1
ATOM 890 C C . THR A 1 107 ? 9.284 -5.789 -6.989 1.00 64.88 107 THR A C 1
ATOM 892 O O . THR A 1 107 ? 9.632 -6.968 -7.075 1.00 64.88 107 THR A O 1
ATOM 895 N N . THR A 1 108 ? 8.837 -5.253 -5.856 1.00 65.12 108 THR A N 1
ATOM 896 C CA . THR A 1 108 ? 8.689 -5.996 -4.609 1.00 65.12 108 THR A CA 1
ATOM 897 C C . THR A 1 108 ? 7.593 -7.061 -4.754 1.00 65.12 108 THR A C 1
ATOM 899 O O . THR A 1 108 ? 6.543 -6.795 -5.348 1.00 65.12 108 THR A O 1
ATOM 902 N N . PRO A 1 109 ? 7.812 -8.294 -4.254 1.00 71.44 109 PRO A N 1
ATOM 903 C CA . PRO A 1 109 ? 6.75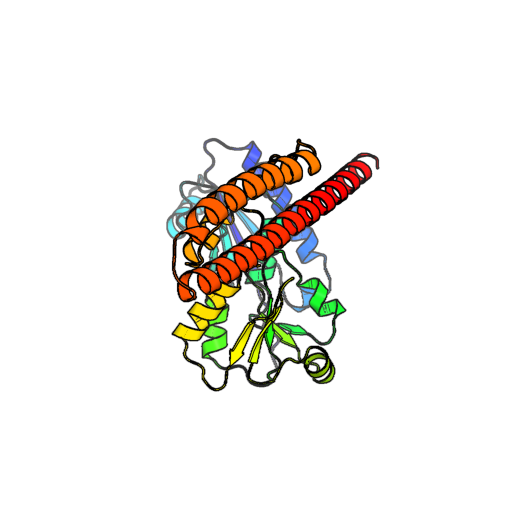6 -9.295 -4.170 1.00 71.44 109 PRO A CA 1
ATOM 904 C C . PRO A 1 109 ? 5.512 -8.733 -3.477 1.00 71.44 109 PRO A C 1
ATOM 906 O O . PRO A 1 109 ? 5.625 -7.995 -2.507 1.00 71.44 109 PRO A O 1
ATOM 909 N N . LEU A 1 110 ? 4.329 -9.123 -3.959 1.00 76.44 110 LEU A N 1
ATOM 910 C CA . LEU A 1 110 ? 3.044 -8.639 -3.438 1.00 76.44 110 LEU A CA 1
ATOM 911 C C . LEU A 1 110 ? 2.900 -8.802 -1.924 1.00 76.44 110 LEU A C 1
ATOM 913 O O . LEU A 1 110 ? 2.295 -7.948 -1.304 1.00 76.44 110 LEU A O 1
ATOM 917 N N . PHE A 1 111 ? 3.465 -9.864 -1.352 1.00 83.31 111 PHE A N 1
ATOM 918 C CA . PHE A 1 111 ? 3.625 -10.012 0.088 1.00 83.31 111 PHE A CA 1
ATOM 919 C C . PHE A 1 111 ? 5.088 -10.291 0.390 1.00 83.31 111 PHE A C 1
ATOM 921 O O . PHE A 1 111 ? 5.637 -11.314 -0.031 1.00 83.31 111 PHE A O 1
ATOM 928 N N . VAL A 1 112 ? 5.718 -9.369 1.109 1.00 78.00 112 VAL A N 1
ATOM 929 C CA . VAL A 1 112 ? 7.090 -9.536 1.590 1.00 78.00 112 VAL A CA 1
ATOM 930 C C . VAL A 1 112 ? 7.068 -10.251 2.929 1.00 78.00 112 VAL A C 1
ATOM 932 O O . VAL A 1 112 ? 6.354 -9.818 3.826 1.00 78.00 112 VAL A O 1
ATOM 935 N N . GLY A 1 113 ? 7.857 -11.316 3.067 1.00 84.62 113 GLY A N 1
ATOM 936 C CA . GLY A 1 113 ? 8.111 -11.949 4.359 1.00 84.62 113 GLY A CA 1
ATOM 937 C C . GLY A 1 113 ? 9.088 -11.113 5.182 1.00 84.62 113 GLY A C 1
ATOM 938 O O . GLY A 1 113 ? 10.205 -10.887 4.720 1.00 84.62 113 GLY A O 1
ATOM 939 N N . VAL A 1 114 ? 8.676 -10.669 6.367 1.00 89.69 114 VAL A N 1
ATOM 940 C CA . VAL A 1 114 ? 9.502 -9.894 7.305 1.00 89.69 114 VAL A CA 1
ATOM 941 C C . VAL A 1 114 ? 9.676 -10.663 8.612 1.00 89.69 114 VAL A C 1
ATOM 943 O O . VAL A 1 114 ? 8.725 -11.264 9.122 1.00 89.69 114 VAL A O 1
ATOM 946 N N . GLN A 1 115 ? 10.898 -10.659 9.145 1.00 89.19 115 GLN A N 1
ATOM 947 C CA . GLN A 1 115 ? 11.268 -11.416 10.347 1.00 89.19 115 GLN A CA 1
ATOM 948 C C . GLN A 1 115 ? 11.464 -10.536 11.589 1.00 89.19 115 GLN A C 1
ATOM 950 O O . GLN A 1 115 ? 11.325 -11.035 12.711 1.00 89.19 115 GLN A O 1
ATOM 955 N N . ASP A 1 116 ? 11.767 -9.246 11.412 1.00 89.75 116 ASP A N 1
ATOM 956 C CA . ASP A 1 116 ? 12.016 -8.320 12.518 1.00 89.75 116 ASP A CA 1
ATOM 957 C C . ASP A 1 116 ? 11.570 -6.866 12.256 1.00 89.75 116 ASP A C 1
ATOM 959 O O . ASP A 1 116 ? 11.175 -6.470 11.158 1.00 89.75 116 ASP A O 1
ATOM 963 N N . GLU A 1 117 ? 11.611 -6.050 13.312 1.00 87.69 117 GLU A N 1
ATOM 964 C CA . GLU A 1 117 ? 11.162 -4.654 13.289 1.00 87.69 117 GLU A CA 1
ATOM 965 C C . GLU A 1 117 ? 12.079 -3.723 12.481 1.00 87.69 117 GLU A C 1
ATOM 967 O O . GLU A 1 117 ? 11.613 -2.702 11.978 1.00 87.69 117 GLU A O 1
ATOM 972 N N . ASN A 1 118 ? 13.371 -4.036 12.340 1.00 87.06 118 ASN A N 1
ATOM 973 C CA . ASN A 1 118 ? 14.287 -3.217 11.544 1.00 87.06 118 ASN A CA 1
ATOM 974 C C . ASN A 1 118 ? 14.037 -3.429 10.050 1.00 87.06 118 ASN A C 1
ATOM 976 O O . ASN A 1 118 ? 14.022 -2.462 9.287 1.00 87.06 118 ASN A O 1
ATOM 980 N N . GLU A 1 119 ? 13.780 -4.673 9.644 1.00 86.56 119 GLU A N 1
ATOM 981 C CA . GLU A 1 119 ? 13.293 -4.986 8.303 1.00 86.56 119 GLU A CA 1
ATOM 982 C C . GLU A 1 119 ? 11.965 -4.273 8.033 1.00 86.56 119 GLU A C 1
ATOM 984 O O . GLU A 1 119 ? 11.838 -3.602 7.009 1.00 86.56 119 GLU A O 1
ATOM 989 N N . LEU A 1 120 ? 11.007 -4.330 8.967 1.00 88.50 120 LEU A N 1
ATOM 990 C CA . LEU A 1 120 ? 9.718 -3.647 8.821 1.00 88.50 120 LEU A CA 1
ATOM 991 C C . LEU A 1 120 ? 9.876 -2.127 8.638 1.00 88.50 120 LEU A C 1
ATOM 993 O O . LEU A 1 120 ? 9.244 -1.552 7.751 1.00 88.50 120 LEU A O 1
ATOM 997 N N . LYS A 1 121 ? 10.763 -1.487 9.411 1.00 85.94 121 LYS A N 1
ATOM 998 C CA . LYS A 1 121 ? 11.063 -0.046 9.299 1.00 85.94 121 LYS A CA 1
ATOM 999 C C . LYS A 1 121 ? 11.569 0.360 7.918 1.00 85.94 121 LYS A C 1
ATOM 1001 O O . LYS A 1 121 ? 11.324 1.481 7.487 1.00 85.94 121 LYS A O 1
ATOM 1006 N N . SER A 1 122 ? 12.244 -0.535 7.195 1.00 81.62 122 SER A N 1
ATOM 1007 C CA . SER A 1 122 ? 12.726 -0.235 5.839 1.00 81.62 122 SER A CA 1
ATOM 1008 C C . SER A 1 122 ? 11.599 -0.029 4.814 1.00 81.62 122 SER A C 1
ATOM 1010 O O . SER A 1 122 ? 11.838 0.557 3.757 1.00 81.62 122 SER A O 1
ATOM 1012 N N . TYR A 1 123 ? 10.375 -0.460 5.143 1.00 81.50 123 TYR A N 1
ATOM 1013 C CA . TYR A 1 123 ? 9.174 -0.281 4.327 1.00 81.50 123 TYR A CA 1
ATOM 1014 C C . TYR A 1 123 ? 8.317 0.914 4.759 1.00 81.50 123 TYR A C 1
ATOM 1016 O O . TYR A 1 123 ? 7.285 1.158 4.134 1.00 81.50 123 TYR A O 1
ATOM 1024 N N . GLU A 1 124 ? 8.704 1.661 5.801 1.00 80.56 124 GLU A N 1
ATOM 1025 C CA . GLU A 1 124 ? 7.954 2.840 6.242 1.00 80.56 124 GLU A CA 1
ATOM 1026 C C . GLU A 1 124 ? 7.862 3.887 5.130 1.00 80.56 124 GLU A C 1
ATOM 1028 O O . GLU A 1 124 ? 8.857 4.316 4.543 1.00 80.56 124 GLU A O 1
ATOM 1033 N N . THR A 1 125 ? 6.631 4.311 4.845 1.00 77.88 125 THR A N 1
ATOM 1034 C CA . THR A 1 125 ? 6.334 5.361 3.867 1.00 77.88 125 THR A CA 1
ATOM 1035 C C . THR A 1 125 ? 5.338 6.357 4.443 1.00 77.88 125 THR A C 1
ATOM 1037 O O . THR A 1 125 ? 4.819 6.169 5.541 1.00 77.88 125 THR A O 1
ATOM 1040 N N . GLU A 1 126 ? 5.049 7.429 3.701 1.00 78.50 126 GLU A N 1
ATOM 1041 C CA . GLU A 1 126 ? 3.985 8.366 4.081 1.00 78.50 126 GLU A CA 1
ATOM 1042 C C . GLU A 1 126 ? 2.588 7.722 4.042 1.00 78.50 126 GLU A C 1
ATOM 1044 O O . GLU A 1 126 ? 1.676 8.206 4.713 1.00 78.50 126 GLU A O 1
ATOM 1049 N N . ASN A 1 127 ? 2.417 6.646 3.269 1.00 86.06 127 ASN A N 1
ATOM 1050 C CA . ASN A 1 127 ? 1.179 5.880 3.189 1.00 86.06 127 ASN A CA 1
ATOM 1051 C C . ASN A 1 127 ? 1.155 4.756 4.228 1.00 86.06 127 ASN A C 1
ATOM 1053 O O . ASN A 1 127 ? 2.192 4.320 4.734 1.00 86.06 127 ASN A O 1
ATOM 1057 N N . ASN A 1 128 ? -0.045 4.260 4.522 1.00 90.38 128 ASN A N 1
ATOM 1058 C CA . ASN A 1 128 ? -0.206 3.166 5.472 1.00 90.38 128 ASN A CA 1
ATOM 1059 C C . ASN A 1 128 ? 0.310 1.844 4.891 1.00 90.38 128 ASN A C 1
ATOM 1061 O O . ASN A 1 128 ? 0.321 1.633 3.675 1.00 90.38 128 ASN A O 1
ATOM 1065 N N . ILE A 1 129 ? 0.689 0.937 5.787 1.00 91.88 129 ILE A N 1
ATOM 1066 C CA . ILE A 1 129 ? 1.170 -0.403 5.445 1.00 91.88 129 ILE A CA 1
ATOM 1067 C C . ILE A 1 129 ? 0.132 -1.424 5.899 1.00 91.88 129 ILE A C 1
ATOM 1069 O O . ILE A 1 129 ? -0.429 -1.309 6.989 1.00 91.88 129 ILE A O 1
ATOM 1073 N N . PHE A 1 130 ? -0.110 -2.434 5.071 1.00 93.62 130 PHE A N 1
ATOM 1074 C CA . PHE A 1 130 ? -0.997 -3.542 5.395 1.00 93.62 130 PHE A CA 1
ATOM 1075 C C . PHE A 1 130 ? -0.167 -4.742 5.845 1.00 93.62 130 PHE A C 1
ATOM 1077 O O . PHE A 1 130 ? 0.699 -5.215 5.111 1.00 93.62 130 PHE A O 1
ATOM 1084 N N . LEU A 1 131 ? -0.423 -5.215 7.058 1.00 94.44 131 LEU A N 1
ATOM 1085 C CA . LEU A 1 131 ? 0.293 -6.300 7.714 1.00 94.44 131 LEU A CA 1
ATOM 1086 C C . LEU A 1 131 ? -0.607 -7.521 7.852 1.00 94.44 131 LEU A C 1
ATOM 1088 O O . LEU A 1 131 ? -1.803 -7.400 8.100 1.00 94.44 131 LEU A O 1
ATOM 1092 N N . THR A 1 132 ? -0.023 -8.702 7.745 1.00 94.12 132 THR A N 1
ATOM 1093 C CA . THR A 1 132 ? -0.686 -9.973 8.041 1.00 94.12 132 THR A CA 1
ATOM 1094 C C . THR A 1 132 ? 0.318 -10.934 8.666 1.00 94.12 132 THR A C 1
ATOM 1096 O O . THR A 1 132 ? 1.525 -10.716 8.569 1.00 94.12 132 THR A O 1
ATOM 1099 N N . CYS A 1 133 ? -0.190 -11.960 9.339 1.00 92.75 133 CYS A N 1
ATOM 1100 C CA . CYS A 1 133 ? 0.580 -12.965 10.068 1.00 92.75 133 CYS A CA 1
ATOM 1101 C C . CYS A 1 133 ? 0.131 -14.376 9.670 1.00 92.75 133 CYS A C 1
ATOM 1103 O O . CYS A 1 133 ? -0.068 -15.237 10.525 1.00 92.75 133 CYS A O 1
ATOM 1105 N N . SER A 1 134 ? -0.114 -14.599 8.377 1.00 87.31 134 SER A N 1
ATOM 1106 C CA . SER A 1 134 ? -0.651 -15.864 7.873 1.00 87.31 134 SER A CA 1
ATOM 1107 C C . SER A 1 134 ? 0.383 -16.630 7.056 1.00 87.31 134 SER A C 1
ATOM 1109 O O . SER A 1 134 ? 1.027 -16.085 6.158 1.00 87.31 134 SER A O 1
ATOM 1111 N N . GLU A 1 135 ? 0.488 -17.932 7.312 1.00 83.00 135 GLU A N 1
ATOM 1112 C CA . GLU A 1 135 ? 1.234 -18.851 6.448 1.00 83.00 135 GLU A CA 1
ATOM 1113 C C . GLU A 1 135 ? 0.512 -19.086 5.111 1.00 83.00 135 GLU A C 1
ATOM 1115 O O . GLU A 1 135 ? 1.158 -19.311 4.089 1.00 83.00 135 GLU A O 1
ATOM 1120 N N . ASN A 1 136 ? -0.823 -18.979 5.104 1.00 85.62 136 ASN A N 1
ATOM 1121 C CA . ASN A 1 136 ? -1.674 -19.225 3.944 1.00 85.62 136 ASN A CA 1
ATOM 1122 C C . ASN A 1 136 ? -2.530 -17.994 3.646 1.00 85.62 136 ASN A C 1
ATOM 1124 O O . ASN A 1 136 ? -3.562 -17.752 4.274 1.00 85.62 136 ASN A O 1
ATOM 1128 N N . LEU A 1 137 ? -2.094 -17.208 2.666 1.00 87.56 137 LEU A N 1
ATOM 1129 C CA . LEU A 1 137 ? -2.793 -15.996 2.256 1.00 87.56 137 LEU A CA 1
ATOM 1130 C C . LEU A 1 137 ? -3.898 -16.318 1.231 1.00 87.56 137 LEU A C 1
ATOM 1132 O O . LEU A 1 137 ? -3.609 -16.984 0.231 1.00 87.56 137 LEU A O 1
ATOM 1136 N N . PRO A 1 138 ? -5.143 -15.839 1.433 1.00 89.44 138 PRO A N 1
ATOM 1137 C CA . PRO A 1 138 ? -6.238 -16.060 0.489 1.00 89.44 138 PRO A CA 1
ATOM 1138 C C . PRO A 1 138 ? -5.944 -15.474 -0.898 1.00 89.44 138 PRO A C 1
ATOM 1140 O O . PRO A 1 138 ? -5.365 -14.393 -1.014 1.00 89.44 138 PRO A O 1
ATOM 1143 N N . ALA A 1 139 ? -6.402 -16.136 -1.965 1.00 89.00 139 ALA A N 1
ATOM 1144 C CA . ALA A 1 139 ? -6.203 -15.658 -3.339 1.00 89.00 139 ALA A CA 1
ATOM 1145 C C . ALA A 1 139 ? -6.817 -14.265 -3.575 1.00 89.00 139 ALA A C 1
ATOM 1147 O O . ALA A 1 139 ? -6.183 -13.405 -4.186 1.00 89.00 139 ALA A O 1
ATOM 1148 N N . ASP A 1 140 ? -8.004 -14.007 -3.020 1.00 90.94 140 ASP A N 1
ATOM 1149 C CA . ASP A 1 140 ? -8.672 -12.706 -3.136 1.00 90.9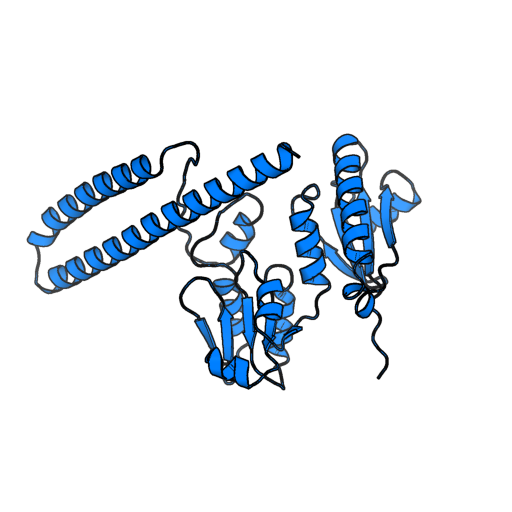4 140 ASP A CA 1
ATOM 1150 C C . ASP A 1 140 ? -7.875 -11.566 -2.487 1.00 90.94 140 ASP A C 1
ATOM 1152 O O . ASP A 1 140 ? -7.900 -10.432 -2.970 1.00 90.94 140 ASP A O 1
ATOM 1156 N N . LEU A 1 141 ? -7.107 -11.858 -1.432 1.00 92.94 141 LEU A N 1
ATOM 1157 C CA . LEU A 1 141 ? -6.222 -10.878 -0.812 1.00 92.94 141 LEU A CA 1
ATOM 1158 C C . LEU A 1 141 ? -5.076 -10.484 -1.757 1.00 92.94 141 LEU A C 1
ATOM 1160 O O . LEU A 1 141 ? -4.763 -9.298 -1.869 1.00 92.94 141 LEU A O 1
ATOM 1164 N N . PHE A 1 142 ? -4.494 -11.437 -2.493 1.00 90.19 142 PHE A N 1
ATOM 1165 C CA . PHE A 1 142 ? -3.505 -11.126 -3.534 1.00 90.19 142 PHE A CA 1
ATOM 1166 C C . PHE A 1 142 ? -4.107 -10.303 -4.674 1.00 90.19 142 PHE A C 1
ATOM 1168 O O . PHE A 1 142 ? -3.482 -9.347 -5.142 1.00 90.19 142 PHE A O 1
ATOM 1175 N N . ASP A 1 143 ? -5.314 -10.660 -5.108 1.00 90.19 143 ASP A N 1
ATOM 1176 C CA . ASP A 1 143 ? -6.042 -9.960 -6.164 1.00 90.19 143 ASP A CA 1
ATOM 1177 C C . ASP A 1 143 ? -6.299 -8.495 -5.801 1.00 90.19 143 ASP A C 1
ATOM 1179 O O . ASP A 1 143 ? -6.064 -7.606 -6.622 1.00 90.19 143 ASP A O 1
ATOM 1183 N N . VAL A 1 144 ? -6.736 -8.228 -4.566 1.00 93.31 144 VAL A N 1
ATOM 1184 C CA . VAL A 1 144 ? -6.936 -6.861 -4.073 1.00 93.31 144 VAL A CA 1
ATOM 1185 C C . VAL A 1 144 ? -5.600 -6.141 -3.900 1.00 93.31 144 VAL A C 1
ATOM 1187 O O . VAL A 1 144 ? -5.460 -5.021 -4.390 1.00 93.31 144 VAL A O 1
ATOM 1190 N N . ALA A 1 145 ? -4.595 -6.766 -3.279 1.00 91.31 145 ALA A N 1
ATOM 1191 C CA . ALA A 1 145 ? -3.277 -6.156 -3.086 1.00 91.31 145 ALA A CA 1
ATOM 1192 C C . ALA A 1 145 ? -2.642 -5.716 -4.417 1.00 91.31 145 ALA A C 1
ATOM 1194 O O . ALA A 1 145 ? -2.053 -4.638 -4.513 1.00 91.31 145 ALA A O 1
ATOM 1195 N N . LYS A 1 146 ? -2.844 -6.489 -5.492 1.00 87.25 146 LYS A N 1
ATOM 1196 C CA . LYS A 1 146 ? -2.368 -6.159 -6.844 1.00 87.25 146 LYS A CA 1
ATOM 1197 C C . LYS A 1 146 ? -2.927 -4.846 -7.389 1.00 87.25 146 LYS A C 1
ATOM 1199 O O . LYS A 1 146 ? -2.228 -4.196 -8.165 1.00 87.25 146 LYS A O 1
ATOM 1204 N N . LEU A 1 147 ? -4.133 -4.445 -6.986 1.00 88.38 147 LEU A N 1
ATOM 1205 C CA . LEU A 1 147 ? -4.742 -3.177 -7.403 1.00 88.38 147 LEU A CA 1
ATOM 1206 C C . LEU A 1 147 ? -4.062 -1.960 -6.765 1.00 88.38 147 LEU A C 1
ATOM 1208 O O . LEU A 1 147 ? -4.082 -0.883 -7.352 1.00 88.38 147 LEU A O 1
ATOM 1212 N N . TYR A 1 148 ? -3.461 -2.131 -5.584 1.00 87.50 148 TYR A N 1
ATOM 1213 C CA . TYR A 1 148 ? -2.933 -1.037 -4.759 1.00 87.50 148 TYR A CA 1
ATOM 1214 C C . TYR A 1 148 ? -1.414 -1.091 -4.554 1.00 87.50 148 TYR A C 1
ATOM 1216 O O . TYR A 1 148 ? -0.850 -0.212 -3.907 1.00 87.50 148 TYR A O 1
ATOM 1224 N N . LYS A 1 149 ? -0.735 -2.087 -5.136 1.00 81.38 149 LYS A N 1
ATOM 1225 C CA . LYS A 1 149 ? 0.708 -2.325 -4.961 1.00 81.38 149 LYS A CA 1
ATOM 1226 C C . LYS A 1 149 ? 1.605 -1.142 -5.329 1.00 81.38 149 LYS A C 1
ATOM 1228 O O . LYS A 1 149 ? 2.742 -1.114 -4.894 1.00 81.38 149 LYS A O 1
ATOM 1233 N N . GLU A 1 150 ? 1.130 -0.208 -6.157 1.00 76.25 150 GLU A N 1
ATOM 1234 C CA . GLU A 1 150 ? 1.885 0.989 -6.562 1.00 76.25 150 GLU A CA 1
ATOM 1235 C C . GLU A 1 150 ? 1.818 2.125 -5.530 1.00 76.25 150 GLU A C 1
ATOM 1237 O O . GLU A 1 150 ? 2.522 3.124 -5.670 1.00 76.25 150 GLU A O 1
ATOM 1242 N N . GLU A 1 151 ? 0.964 1.989 -4.514 1.00 79.00 151 GLU A N 1
ATOM 1243 C CA . GLU A 1 151 ? 0.671 3.044 -3.545 1.00 79.00 151 GLU A CA 1
ATOM 1244 C C . GLU A 1 151 ? 0.966 2.637 -2.098 1.00 79.00 151 GLU A C 1
ATOM 1246 O O . GLU A 1 151 ? 1.318 3.498 -1.291 1.00 79.00 151 GLU A O 1
ATOM 1251 N N . CYS A 1 152 ? 0.815 1.358 -1.749 1.00 85.00 152 CYS A N 1
ATOM 1252 C CA . CYS A 1 152 ? 1.030 0.865 -0.392 1.00 85.00 152 CYS A CA 1
ATOM 1253 C C . CYS A 1 152 ? 1.696 -0.513 -0.373 1.00 85.00 152 CYS A C 1
ATOM 1255 O O . CYS A 1 152 ? 1.573 -1.306 -1.310 1.00 85.00 152 CYS A O 1
ATOM 1257 N N . TYR A 1 153 ? 2.404 -0.796 0.722 1.00 88.06 153 TYR A N 1
ATOM 1258 C CA . TYR A 1 153 ? 3.031 -2.095 0.942 1.00 88.06 153 TYR A CA 1
ATOM 1259 C C . TYR A 1 153 ? 2.068 -3.062 1.623 1.00 88.06 153 TYR A C 1
ATOM 1261 O O . TYR A 1 153 ? 1.316 -2.687 2.525 1.00 88.06 153 TYR A O 1
ATOM 1269 N N . PHE A 1 154 ? 2.160 -4.320 1.207 1.00 91.81 154 PHE A N 1
ATOM 1270 C CA . PHE A 1 154 ? 1.531 -5.461 1.851 1.00 91.81 154 PHE A CA 1
ATOM 1271 C C . PHE A 1 154 ? 2.649 -6.380 2.350 1.00 91.81 154 PHE A C 1
ATOM 1273 O O . PHE A 1 154 ? 3.503 -6.826 1.580 1.00 91.81 154 PHE A O 1
ATOM 1280 N N . ILE A 1 155 ? 2.688 -6.608 3.658 1.00 92.00 155 ILE A N 1
ATOM 1281 C CA . ILE A 1 155 ? 3.778 -7.306 4.338 1.00 92.00 155 ILE A CA 1
ATOM 1282 C C . ILE A 1 155 ? 3.194 -8.468 5.128 1.00 92.00 155 ILE A C 1
ATOM 1284 O O . ILE A 1 155 ? 2.219 -8.313 5.860 1.00 92.00 155 ILE A O 1
ATOM 1288 N N . ASN A 1 156 ? 3.816 -9.632 4.983 1.00 93.31 156 ASN A N 1
ATOM 1289 C CA . ASN A 1 156 ? 3.556 -10.793 5.813 1.00 93.31 156 ASN A CA 1
ATOM 1290 C C . ASN A 1 156 ? 4.653 -10.895 6.877 1.00 93.31 156 ASN A C 1
ATOM 1292 O O . ASN A 1 156 ? 5.821 -11.108 6.553 1.00 93.31 156 ASN A O 1
ATOM 1296 N N . ILE A 1 157 ? 4.295 -10.740 8.145 1.00 93.44 157 ILE A N 1
ATOM 1297 C CA . ILE A 1 157 ? 5.219 -10.978 9.247 1.00 93.44 157 ILE A CA 1
ATOM 1298 C C . ILE A 1 157 ? 5.280 -12.486 9.453 1.00 93.44 157 ILE A C 1
ATOM 1300 O O . ILE A 1 157 ? 4.320 -13.127 9.867 1.00 93.44 157 ILE A O 1
ATOM 1304 N N . THR A 1 158 ? 6.434 -13.055 9.137 1.00 91.31 158 THR A N 1
ATOM 1305 C CA . THR A 1 158 ? 6.666 -14.502 9.186 1.00 91.31 158 THR A CA 1
ATOM 1306 C C . THR A 1 158 ? 7.190 -14.975 10.541 1.00 91.31 158 THR A C 1
ATOM 1308 O O . THR A 1 158 ? 7.292 -16.176 10.762 1.00 91.31 158 THR A O 1
ATOM 1311 N N . ASN A 1 159 ? 7.520 -14.046 11.444 1.00 92.06 159 ASN A N 1
ATOM 1312 C CA . ASN A 1 159 ? 7.954 -14.333 12.808 1.00 92.06 159 ASN A CA 1
ATOM 1313 C C . ASN A 1 159 ? 6.750 -14.319 13.781 1.00 92.06 159 ASN A C 1
ATOM 1315 O O . ASN A 1 159 ? 6.222 -13.237 14.067 1.00 92.06 159 ASN A O 1
ATOM 1319 N N . PRO A 1 160 ? 6.337 -15.471 14.348 1.00 90.00 160 PRO A N 1
ATOM 1320 C CA . PRO A 1 160 ? 5.174 -15.555 15.238 1.00 90.00 160 PRO A CA 1
ATOM 1321 C C . PRO A 1 160 ? 5.299 -14.717 16.520 1.00 90.00 160 PRO A C 1
ATOM 1323 O O . PRO A 1 160 ? 4.306 -14.164 17.005 1.00 90.00 160 PRO A O 1
ATOM 1326 N N . ASP A 1 161 ? 6.513 -14.568 17.057 1.00 92.06 161 ASP A N 1
ATOM 1327 C CA . ASP A 1 161 ? 6.748 -13.770 18.264 1.00 92.06 161 ASP A CA 1
ATOM 1328 C C . ASP A 1 161 ? 6.484 -12.288 17.990 1.00 92.06 161 ASP A C 1
ATOM 1330 O O . ASP A 1 161 ? 5.913 -11.578 18.819 1.00 92.06 161 ASP A O 1
ATOM 1334 N N . MET A 1 162 ? 6.866 -11.814 16.801 1.00 92.50 162 MET A N 1
ATOM 1335 C CA . MET A 1 162 ? 6.607 -10.443 16.369 1.00 92.50 162 MET A CA 1
ATOM 1336 C C . MET A 1 162 ? 5.111 -10.205 16.152 1.00 92.50 162 MET A C 1
ATOM 1338 O O . MET A 1 162 ? 4.587 -9.205 16.638 1.00 92.50 162 MET A O 1
ATOM 1342 N N . CYS A 1 163 ? 4.408 -11.146 15.516 1.00 92.25 163 CYS A N 1
ATOM 1343 C CA . CYS A 1 163 ? 2.949 -11.102 15.382 1.00 92.25 163 CYS A CA 1
ATOM 1344 C C . CYS A 1 163 ? 2.250 -10.974 16.739 1.00 92.25 163 CYS A C 1
ATOM 1346 O O . CYS A 1 163 ? 1.369 -10.131 16.911 1.00 92.25 163 CYS A O 1
ATOM 1348 N N . THR A 1 164 ? 2.707 -11.745 17.729 1.00 91.81 164 THR A N 1
ATOM 1349 C CA . THR A 1 164 ? 2.175 -11.705 19.096 1.00 91.81 164 THR A CA 1
ATOM 1350 C C . THR A 1 164 ? 2.455 -10.360 19.771 1.00 91.81 164 THR A C 1
ATOM 1352 O O . THR A 1 164 ? 1.539 -9.758 20.329 1.00 91.81 164 THR A O 1
ATOM 1355 N N . ARG A 1 165 ? 3.689 -9.836 19.686 1.00 90.75 165 ARG A N 1
ATOM 1356 C CA . ARG A 1 165 ? 4.045 -8.518 20.253 1.00 90.75 165 ARG A CA 1
ATOM 1357 C C . ARG A 1 165 ? 3.253 -7.372 19.627 1.00 90.75 165 ARG A C 1
ATOM 1359 O O . ARG A 1 165 ? 2.881 -6.437 20.329 1.00 90.75 165 ARG A O 1
ATOM 1366 N N . MET A 1 166 ? 3.002 -7.449 18.323 1.00 88.94 166 MET A N 1
ATOM 1367 C CA . MET A 1 166 ? 2.221 -6.457 17.583 1.00 88.94 166 MET A CA 1
ATOM 1368 C C . MET A 1 166 ? 0.708 -6.675 17.701 1.00 88.94 166 MET A C 1
ATOM 1370 O O . MET A 1 166 ? -0.056 -5.864 17.186 1.00 88.94 166 MET A O 1
ATOM 1374 N N . ASN A 1 167 ? 0.274 -7.739 18.388 1.00 90.44 167 ASN A N 1
ATOM 1375 C CA . ASN A 1 167 ? -1.128 -8.117 18.551 1.00 90.44 167 ASN A CA 1
ATOM 1376 C C . ASN A 1 167 ? -1.872 -8.271 17.207 1.00 90.44 167 ASN A C 1
ATOM 1378 O O . ASN A 1 167 ? -3.021 -7.852 17.070 1.00 90.44 167 ASN A O 1
ATOM 1382 N N . ILE A 1 168 ? -1.205 -8.862 16.211 1.00 91.31 168 ILE A N 1
ATOM 1383 C CA . ILE A 1 168 ? -1.774 -9.144 14.887 1.00 91.31 168 ILE A CA 1
ATOM 1384 C C . ILE A 1 168 ? -2.176 -10.616 14.843 1.00 91.31 168 ILE A C 1
ATOM 1386 O O . ILE A 1 168 ? -1.332 -11.498 15.020 1.00 91.31 168 ILE A O 1
ATOM 1390 N N . LYS A 1 169 ? -3.460 -10.893 14.594 1.00 91.38 169 LYS A N 1
ATOM 1391 C CA . LYS A 1 169 ? -3.945 -12.272 14.461 1.00 91.38 169 LYS A CA 1
ATOM 1392 C C . LYS A 1 169 ? -3.656 -12.842 13.075 1.00 91.38 169 LYS A C 1
ATOM 1394 O O . LYS A 1 169 ? -3.513 -12.118 12.092 1.00 91.38 169 LYS A O 1
ATOM 1399 N N . THR A 1 170 ? -3.607 -14.168 12.995 1.00 90.38 170 THR A N 1
ATOM 1400 C CA . THR A 1 170 ? -3.329 -14.908 11.754 1.00 90.38 170 THR A CA 1
ATOM 1401 C C . THR A 1 170 ? -4.417 -14.723 10.694 1.00 90.38 170 THR A C 1
ATOM 1403 O O . THR A 1 170 ? -4.126 -14.758 9.503 1.00 90.38 170 THR A O 1
ATOM 1406 N N . ASN A 1 171 ? -5.656 -14.484 11.119 1.00 91.31 171 ASN A N 1
ATOM 1407 C CA . ASN A 1 171 ? -6.819 -14.255 10.268 1.00 91.31 171 ASN A CA 1
ATOM 1408 C C . ASN A 1 171 ? -7.120 -12.764 10.049 1.00 91.31 171 ASN A C 1
ATOM 1410 O O . ASN A 1 171 ? -8.225 -12.421 9.653 1.00 91.31 171 ASN A O 1
ATOM 1414 N N . GLU A 1 172 ? -6.180 -11.853 10.305 1.00 92.88 172 GLU A N 1
ATOM 1415 C CA . GLU A 1 172 ? -6.421 -10.416 10.158 1.00 92.88 172 GLU A CA 1
ATOM 1416 C C . GLU A 1 172 ? -5.490 -9.782 9.114 1.00 92.88 172 GLU A C 1
ATOM 1418 O O . GLU A 1 172 ? -4.302 -10.103 9.001 1.00 92.88 172 GLU A O 1
ATOM 1423 N N . LEU A 1 173 ? -6.044 -8.832 8.358 1.00 94.50 173 LEU A N 1
ATOM 1424 C CA . LEU A 1 173 ? -5.278 -7.820 7.640 1.00 94.50 173 LEU A CA 1
ATOM 1425 C C . LEU A 1 173 ? -5.285 -6.537 8.472 1.00 94.50 173 LEU A C 1
ATOM 1427 O O . LEU A 1 173 ? -6.314 -5.879 8.631 1.00 94.50 173 LEU A O 1
ATOM 1431 N N . HIS A 1 174 ? -4.127 -6.185 9.006 1.00 94.19 174 HIS A N 1
ATOM 1432 C CA . HIS A 1 174 ? -3.945 -5.101 9.955 1.00 94.19 174 HIS A CA 1
ATOM 1433 C C . HIS A 1 174 ? -3.355 -3.858 9.280 1.00 94.19 174 HIS A C 1
ATOM 1435 O O . HIS A 1 174 ? -2.381 -3.945 8.537 1.00 94.19 174 HIS A O 1
ATOM 1441 N N . VAL A 1 175 ? -3.903 -2.676 9.557 1.00 93.12 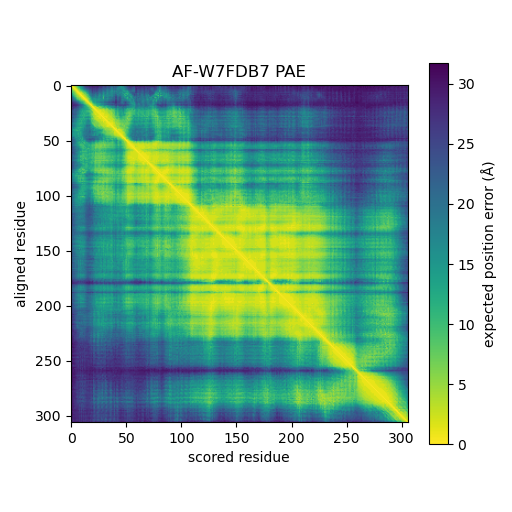175 VAL A N 1
ATOM 1442 C CA . VAL A 1 175 ? -3.399 -1.403 9.022 1.00 93.12 175 VAL A CA 1
ATOM 1443 C C . VAL A 1 175 ? -2.416 -0.788 10.012 1.00 93.12 175 VAL A C 1
ATOM 1445 O O . VAL A 1 175 ? -2.797 -0.284 11.073 1.00 93.12 175 VAL A O 1
ATOM 1448 N N . MET A 1 176 ? -1.136 -0.786 9.652 1.00 89.88 176 MET A N 1
ATOM 1449 C CA . MET A 1 176 ? -0.120 -0.024 10.364 1.00 89.88 176 MET A CA 1
ATOM 1450 C C . MET A 1 176 ? -0.149 1.427 9.880 1.00 89.88 176 MET A C 1
ATOM 1452 O O . MET A 1 176 ? 0.167 1.727 8.728 1.00 89.88 176 MET A O 1
ATOM 1456 N N . SER A 1 177 ? -0.555 2.324 10.777 1.00 79.50 177 SER A N 1
ATOM 1457 C CA . SER A 1 177 ? -0.563 3.768 10.558 1.00 79.50 177 SER A CA 1
ATOM 1458 C C . SER A 1 177 ? -0.024 4.487 11.793 1.00 79.50 177 SER A C 1
ATOM 1460 O O . SER A 1 177 ? 0.104 3.889 12.860 1.00 79.50 177 SER A O 1
ATOM 1462 N N . ALA A 1 178 ? 0.256 5.786 11.669 1.00 65.50 178 ALA A N 1
ATOM 1463 C CA . ALA A 1 178 ? 0.677 6.618 12.800 1.00 65.50 178 ALA A CA 1
ATOM 1464 C C . ALA A 1 178 ? -0.420 6.819 13.872 1.00 65.50 178 ALA A C 1
ATOM 1466 O O . ALA A 1 178 ? -0.132 7.342 14.947 1.00 65.50 178 ALA A O 1
ATOM 1467 N N . TYR A 1 179 ? -1.671 6.463 13.567 1.00 63.91 179 TYR A N 1
ATOM 1468 C CA . TYR A 1 179 ? -2.832 6.567 14.454 1.00 63.91 179 TYR A CA 1
ATOM 1469 C C . TYR A 1 179 ? -3.587 5.221 14.490 1.00 63.91 179 TYR A C 1
ATOM 1471 O O . TYR A 1 179 ? -3.164 4.275 13.830 1.00 63.91 179 TYR A O 1
ATOM 1479 N N . ASN A 1 180 ? -4.667 5.119 15.278 1.00 64.06 180 ASN A N 1
ATOM 1480 C CA . ASN A 1 180 ? -5.413 3.875 15.542 1.00 64.06 180 ASN A CA 1
ATOM 1481 C C . ASN A 1 180 ? -5.434 2.866 14.384 1.00 64.06 180 ASN A C 1
ATOM 1483 O O . ASN A 1 180 ? -5.779 3.194 13.247 1.00 64.06 180 ASN A O 1
ATOM 1487 N N . HIS A 1 181 ? -5.133 1.618 14.723 1.00 69.88 181 HIS A N 1
ATOM 1488 C CA . HIS A 1 181 ? -5.128 0.516 13.780 1.00 69.88 181 HIS A CA 1
ATOM 1489 C C . HIS A 1 181 ? -6.551 0.105 13.407 1.00 69.88 181 HIS A C 1
ATOM 1491 O O . HIS A 1 181 ? -7.426 -0.014 14.264 1.00 69.88 181 HIS A O 1
ATOM 1497 N N . SER A 1 182 ? -6.771 -0.107 12.112 1.00 86.81 182 SER A N 1
ATOM 1498 C CA . SER A 1 182 ? -7.965 -0.778 11.599 1.00 86.81 182 SER A CA 1
ATOM 1499 C C . SER A 1 182 ? -7.587 -2.195 11.202 1.00 86.81 182 SER A C 1
ATOM 1501 O O . SER A 1 182 ? -6.506 -2.413 10.655 1.00 86.81 182 SER A O 1
ATOM 1503 N N . THR A 1 183 ? -8.476 -3.146 11.450 1.00 92.81 183 THR A N 1
ATOM 1504 C CA . THR A 1 183 ? -8.296 -4.542 11.057 1.00 92.81 183 THR A CA 1
ATOM 1505 C C . THR A 1 183 ? -9.432 -4.982 10.151 1.00 92.81 183 THR A C 1
ATOM 1507 O O . THR A 1 183 ? -10.545 -4.454 10.215 1.00 92.81 183 THR A O 1
ATOM 1510 N N . TYR A 1 184 ? -9.127 -5.932 9.280 1.00 93.56 184 TYR A N 1
ATOM 1511 C CA . TYR A 1 184 ? -10.098 -6.632 8.459 1.00 93.56 184 TYR A CA 1
ATOM 1512 C C . TYR A 1 184 ? -9.979 -8.126 8.735 1.00 93.56 184 TYR A C 1
ATOM 1514 O O . TYR A 1 184 ? -8.874 -8.665 8.705 1.00 93.56 184 TYR A O 1
ATOM 1522 N N . ASP A 1 185 ? -11.108 -8.770 9.002 1.00 93.19 185 ASP A N 1
ATOM 1523 C CA . ASP A 1 185 ? -11.185 -10.205 9.252 1.00 93.19 185 ASP A CA 1
ATOM 1524 C C . ASP A 1 185 ? -11.147 -10.980 7.926 1.00 93.19 185 ASP A C 1
ATOM 1526 O O . ASP A 1 185 ? -12.012 -10.835 7.062 1.00 93.19 185 ASP A O 1
ATOM 1530 N N . LEU A 1 186 ? -10.101 -11.782 7.751 1.00 91.88 186 LEU A N 1
ATOM 1531 C CA . LEU A 1 186 ? -9.864 -12.613 6.576 1.00 91.88 186 LEU A CA 1
ATOM 1532 C C . LEU A 1 186 ? -10.679 -13.914 6.601 1.00 91.88 186 LEU A C 1
ATOM 1534 O O . LEU A 1 186 ? -10.779 -14.552 5.555 1.00 91.88 186 LEU A O 1
ATOM 1538 N N . ASP A 1 187 ? -11.290 -14.296 7.728 1.00 89.56 187 ASP A N 1
ATOM 1539 C CA . ASP A 1 187 ? -12.193 -15.457 7.775 1.00 89.56 187 ASP A CA 1
ATOM 1540 C C . ASP A 1 187 ? -13.561 -15.132 7.157 1.00 89.56 187 ASP A C 1
ATOM 1542 O O . ASP A 1 187 ? -14.219 -15.998 6.579 1.00 89.56 187 ASP A O 1
ATOM 1546 N N . THR A 1 188 ? -13.980 -13.866 7.230 1.00 88.81 188 THR A N 1
ATOM 1547 C CA . THR A 1 188 ? -15.225 -13.347 6.638 1.00 88.81 188 THR A CA 1
ATOM 1548 C C . THR A 1 188 ? -14.985 -12.637 5.302 1.00 88.81 188 THR A C 1
ATOM 1550 O O . THR A 1 188 ? -15.692 -11.696 4.934 1.00 88.81 188 THR A O 1
ATOM 1553 N N . LEU A 1 189 ? -13.970 -13.084 4.557 1.00 87.88 189 LEU A N 1
ATOM 1554 C CA . LEU A 1 189 ? -13.496 -12.413 3.352 1.00 87.88 189 LEU A CA 1
ATOM 1555 C C . LEU A 1 189 ? -14.579 -12.309 2.266 1.00 87.88 189 LEU A C 1
ATOM 1557 O O . LEU A 1 189 ? -14.963 -13.292 1.640 1.00 87.88 189 LEU A O 1
ATOM 1561 N N . ASP A 1 190 ? -14.971 -11.070 1.974 1.00 94.06 190 ASP A N 1
ATOM 1562 C CA . ASP A 1 190 ? -15.623 -10.652 0.737 1.00 94.06 190 ASP A CA 1
ATOM 1563 C C . ASP A 1 190 ? -14.682 -9.729 -0.055 1.00 94.06 190 ASP A C 1
ATOM 1565 O O . ASP A 1 190 ? -14.115 -8.771 0.479 1.00 94.06 190 ASP A O 1
ATOM 1569 N N . ARG A 1 191 ? -14.503 -10.011 -1.347 1.00 93.56 191 ARG A N 1
ATOM 1570 C CA . ARG A 1 191 ? -13.550 -9.292 -2.203 1.00 93.56 191 ARG A CA 1
ATOM 1571 C C . ARG A 1 191 ? -13.864 -7.799 -2.337 1.00 93.56 191 ARG A C 1
ATOM 1573 O O . ARG A 1 191 ? -12.937 -6.986 -2.355 1.00 93.56 191 ARG A O 1
ATOM 1580 N N . GLU A 1 192 ? -15.134 -7.419 -2.454 1.00 94.12 192 GLU A N 1
ATOM 1581 C CA . GLU A 1 192 ? -15.519 -6.013 -2.619 1.00 94.12 192 GLU A CA 1
ATOM 1582 C C . GLU A 1 192 ? -15.414 -5.254 -1.293 1.00 94.12 192 GLU A C 1
ATOM 1584 O O . GLU A 1 192 ? -14.934 -4.116 -1.277 1.00 94.12 192 GLU A O 1
ATOM 1589 N N . LEU A 1 193 ? -15.760 -5.888 -0.169 1.00 94.62 193 LEU A N 1
ATOM 1590 C CA . LEU A 1 193 ? -15.538 -5.311 1.159 1.00 94.62 193 LEU A CA 1
ATOM 1591 C C . LEU A 1 193 ? -14.048 -5.134 1.461 1.00 94.62 193 LEU A C 1
ATOM 1593 O O . LEU A 1 193 ? -13.650 -4.064 1.928 1.00 94.62 193 LEU A O 1
ATOM 1597 N N . LEU A 1 194 ? -13.212 -6.119 1.128 1.00 95.31 194 LEU A N 1
ATOM 1598 C CA . LEU A 1 194 ? -11.760 -6.028 1.279 1.00 95.31 194 LEU A CA 1
ATOM 1599 C C . LEU A 1 194 ? -11.176 -4.901 0.417 1.00 95.31 194 LEU A C 1
ATOM 1601 O O . LEU A 1 194 ? -10.375 -4.092 0.889 1.00 95.31 194 LEU A O 1
ATOM 1605 N N . LYS A 1 195 ? -11.612 -4.791 -0.840 1.00 94.94 195 LYS A N 1
ATOM 1606 C CA . LYS A 1 195 ? -11.213 -3.700 -1.737 1.00 94.94 195 LYS A CA 1
ATOM 1607 C C . LYS A 1 195 ? -11.608 -2.334 -1.177 1.00 94.94 195 LYS A C 1
ATOM 1609 O O . LYS A 1 195 ? -10.787 -1.418 -1.173 1.00 94.94 195 LYS A O 1
ATOM 1614 N N . LEU A 1 196 ? -12.832 -2.189 -0.665 1.00 92.62 196 LEU A N 1
ATOM 1615 C CA . LEU A 1 196 ? -13.287 -0.963 -0.004 1.00 92.62 196 LEU A CA 1
ATOM 1616 C C . LEU A 1 196 ? -12.457 -0.646 1.244 1.00 92.62 196 LEU A C 1
ATOM 1618 O O . LEU A 1 196 ? -12.092 0.513 1.452 1.00 92.62 196 LEU A O 1
ATOM 1622 N N . PHE A 1 197 ? -12.143 -1.658 2.053 1.00 94.00 197 PHE A N 1
ATOM 1623 C CA . PHE A 1 197 ? -11.309 -1.521 3.241 1.00 94.00 197 PHE A CA 1
ATOM 1624 C C . PHE A 1 197 ? -9.914 -0.995 2.886 1.00 94.00 197 PHE A C 1
ATOM 1626 O O . PHE A 1 197 ? -9.492 0.024 3.434 1.00 94.00 197 PHE A O 1
ATOM 1633 N N . VAL A 1 198 ? -9.228 -1.621 1.927 1.00 94.06 198 VAL A N 1
ATOM 1634 C CA . VAL A 1 198 ? -7.895 -1.190 1.479 1.00 94.06 198 VAL A CA 1
ATOM 1635 C C . VAL A 1 198 ? -7.947 0.219 0.881 1.00 94.06 198 VAL A C 1
ATOM 1637 O O . VAL A 1 198 ? -7.160 1.084 1.265 1.00 94.06 198 VAL A O 1
ATOM 1640 N N . ASN A 1 199 ? -8.921 0.501 0.008 1.00 92.06 199 ASN A N 1
ATOM 1641 C CA . ASN A 1 199 ? -9.064 1.805 -0.646 1.00 92.06 199 ASN A CA 1
ATOM 1642 C C . ASN A 1 199 ? -9.221 2.967 0.347 1.00 92.06 199 ASN A C 1
ATOM 1644 O O . ASN A 1 199 ? -8.688 4.056 0.117 1.00 92.06 199 ASN A O 1
ATOM 1648 N N . LYS A 1 200 ? -9.961 2.739 1.441 1.00 89.69 200 LYS A N 1
ATOM 1649 C CA . LYS A 1 200 ? -10.197 3.740 2.490 1.00 89.69 200 LYS A CA 1
ATOM 1650 C C . LYS A 1 200 ? -9.005 3.906 3.424 1.00 89.69 200 LYS A C 1
ATOM 1652 O O . LYS A 1 200 ? -8.754 5.023 3.867 1.00 89.69 200 LYS A O 1
ATOM 1657 N N . ASN A 1 201 ? -8.282 2.822 3.702 1.00 91.12 201 ASN A N 1
ATOM 1658 C CA . ASN A 1 201 ? -7.235 2.787 4.723 1.00 91.12 201 ASN A CA 1
ATOM 1659 C C . ASN A 1 201 ? -5.806 2.896 4.175 1.00 91.12 201 ASN A C 1
ATOM 1661 O O . ASN A 1 201 ? -4.870 2.890 4.964 1.00 91.12 201 ASN A O 1
ATOM 1665 N N . ARG A 1 202 ? -5.601 3.016 2.859 1.00 89.12 202 ARG A N 1
ATOM 1666 C CA . ARG A 1 202 ? -4.256 3.184 2.267 1.00 89.12 202 ARG A CA 1
ATOM 1667 C C . ARG A 1 202 ? -3.588 4.526 2.599 1.00 89.12 202 ARG A C 1
ATOM 1669 O O . ARG A 1 202 ? -2.367 4.633 2.544 1.00 89.12 202 ARG A O 1
ATOM 1676 N N . PHE A 1 203 ? -4.370 5.533 2.988 1.00 87.75 203 PHE A N 1
ATOM 1677 C CA . PHE A 1 203 ? -3.872 6.856 3.372 1.00 87.75 203 PHE A CA 1
ATOM 1678 C C . PHE A 1 203 ? -3.915 7.042 4.892 1.00 87.75 203 PHE A C 1
ATOM 1680 O O . PHE A 1 203 ? -4.887 6.618 5.526 1.00 87.75 203 PHE A O 1
ATOM 1687 N N . PRO A 1 204 ? -2.909 7.692 5.499 1.00 85.50 204 PRO A N 1
ATOM 1688 C CA . PRO A 1 204 ? -2.958 8.013 6.917 1.00 85.50 204 PRO A CA 1
ATOM 1689 C C . PRO A 1 204 ? -4.064 9.039 7.188 1.00 85.50 204 PRO A C 1
ATOM 1691 O O . PRO A 1 204 ? -4.482 9.788 6.305 1.00 85.50 204 PRO A O 1
ATOM 1694 N N . LEU A 1 205 ? -4.494 9.125 8.449 1.00 83.31 205 LEU A N 1
ATOM 1695 C CA . LEU A 1 205 ? -5.532 10.068 8.884 1.00 83.31 205 LEU A CA 1
ATOM 1696 C C . LEU A 1 205 ? -5.215 11.526 8.511 1.00 83.31 205 LEU A C 1
ATOM 1698 O O . LEU A 1 205 ? -6.111 12.323 8.243 1.00 83.31 205 LEU A O 1
ATOM 1702 N N . VAL A 1 206 ? -3.930 11.873 8.524 1.00 81.75 206 VAL A N 1
ATOM 1703 C CA . VAL A 1 206 ? -3.433 13.206 8.217 1.00 81.75 206 VAL A CA 1
ATOM 1704 C C . VAL A 1 206 ? -2.279 13.067 7.236 1.00 81.75 206 VAL A C 1
ATOM 1706 O O . VAL A 1 206 ? -1.273 12.436 7.560 1.00 81.75 206 VAL A O 1
ATOM 1709 N N . MET A 1 207 ? -2.408 13.698 6.070 1.00 81.62 207 MET A N 1
ATOM 1710 C CA . MET A 1 207 ? -1.346 13.753 5.071 1.00 81.62 207 MET A CA 1
ATOM 1711 C C . MET A 1 207 ? -1.245 15.115 4.400 1.00 81.62 207 MET A C 1
ATOM 1713 O O . MET A 1 207 ? -2.218 15.869 4.309 1.00 81.62 207 MET A O 1
ATOM 1717 N N . LYS A 1 208 ? -0.053 15.405 3.878 1.00 83.38 208 LYS A N 1
ATOM 1718 C CA . LYS A 1 208 ? 0.178 16.561 3.025 1.00 83.38 208 LYS A CA 1
ATOM 1719 C C . LYS A 1 208 ? -0.457 16.264 1.678 1.00 83.38 208 LYS A C 1
ATOM 1721 O O . LYS A 1 208 ? -0.222 15.206 1.106 1.00 83.38 208 LYS A O 1
ATOM 1726 N N . ILE A 1 209 ? -1.231 17.212 1.170 1.00 83.56 209 ILE A N 1
ATOM 1727 C CA . ILE A 1 209 ? -1.861 17.092 -0.140 1.00 83.56 209 ILE A CA 1
ATOM 1728 C C . ILE A 1 209 ? -1.073 17.925 -1.139 1.00 83.56 209 ILE A C 1
ATOM 1730 O O . ILE A 1 209 ? -0.775 19.096 -0.894 1.00 83.56 209 ILE A O 1
ATOM 1734 N N . ASP A 1 210 ? -0.747 17.315 -2.269 1.00 80.31 210 ASP A N 1
ATOM 1735 C CA . ASP A 1 210 ? -0.147 17.979 -3.414 1.00 80.31 210 ASP A CA 1
ATOM 1736 C C . ASP A 1 210 ? -0.793 17.503 -4.724 1.00 80.31 210 ASP A C 1
ATOM 1738 O O . ASP A 1 210 ? -1.721 16.695 -4.738 1.00 80.31 210 ASP A O 1
ATOM 1742 N N . HIS A 1 211 ? -0.322 18.037 -5.851 1.00 76.31 211 HIS A N 1
ATOM 1743 C CA . HIS A 1 211 ? -0.856 17.712 -7.175 1.00 76.31 211 HIS A CA 1
ATOM 1744 C C . HIS A 1 211 ? -0.708 16.228 -7.560 1.00 76.31 211 HIS A C 1
ATOM 1746 O O . HIS A 1 211 ? -1.363 15.793 -8.503 1.00 76.31 211 HIS A O 1
ATOM 1752 N N . ARG A 1 212 ? 0.140 15.461 -6.862 1.00 70.94 212 ARG A N 1
ATOM 1753 C CA . ARG A 1 212 ? 0.445 14.059 -7.171 1.00 70.94 212 ARG A CA 1
ATOM 1754 C C . ARG A 1 212 ? -0.529 13.127 -6.467 1.00 70.94 212 ARG A C 1
ATOM 1756 O O . ARG A 1 212 ? -1.070 12.221 -7.088 1.00 70.94 212 ARG A O 1
ATOM 1763 N N . ASN A 1 213 ? -0.788 13.362 -5.182 1.00 78.88 213 ASN A N 1
ATOM 1764 C CA . ASN A 1 213 ? -1.653 12.480 -4.396 1.00 78.88 213 ASN A CA 1
ATOM 1765 C C . ASN A 1 213 ? -3.131 12.905 -4.380 1.00 78.88 213 ASN A C 1
ATOM 1767 O O . ASN A 1 213 ? -3.989 12.078 -4.073 1.00 78.88 213 ASN A O 1
ATOM 1771 N N . PHE A 1 214 ? -3.457 14.146 -4.764 1.00 83.19 214 PHE A N 1
ATOM 1772 C CA . PHE A 1 214 ? -4.820 14.683 -4.687 1.00 83.19 214 PHE A CA 1
ATOM 1773 C C . PHE A 1 214 ? -5.874 13.797 -5.370 1.00 83.19 214 PHE A C 1
ATOM 1775 O O . PHE A 1 214 ? -6.926 13.533 -4.786 1.00 83.19 214 PHE A O 1
ATOM 1782 N N . PHE A 1 215 ? -5.604 13.300 -6.582 1.00 81.69 215 PHE A N 1
ATOM 1783 C CA . PHE A 1 215 ? -6.559 12.458 -7.313 1.00 81.69 215 PHE A CA 1
ATOM 1784 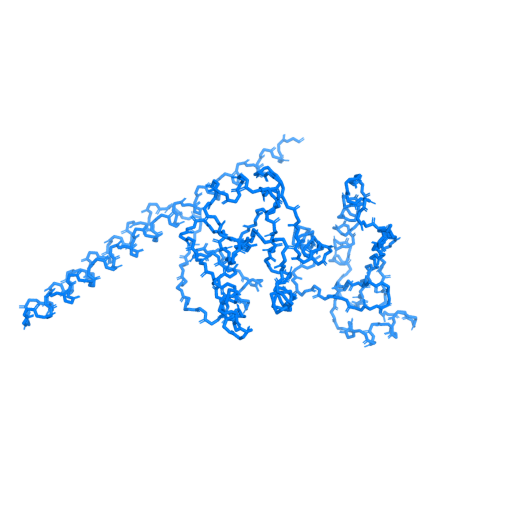C C . PHE A 1 215 ? -6.733 11.068 -6.680 1.00 81.69 215 PHE A C 1
ATOM 1786 O O . PHE A 1 215 ? -7.858 10.566 -6.602 1.00 81.69 215 PHE A O 1
ATOM 1793 N N . ASN A 1 216 ? -5.661 10.470 -6.156 1.00 82.44 216 ASN A N 1
ATOM 1794 C CA . ASN A 1 216 ? -5.720 9.174 -5.469 1.00 82.44 216 ASN A CA 1
ATOM 1795 C C . ASN A 1 216 ? -6.485 9.292 -4.141 1.00 82.44 216 ASN A C 1
ATOM 1797 O O . ASN A 1 216 ? -7.345 8.470 -3.819 1.00 82.44 216 ASN A O 1
ATOM 1801 N N . ILE A 1 217 ? -6.261 10.388 -3.416 1.00 84.56 217 ILE A N 1
ATOM 1802 C CA . ILE A 1 217 ? -7.001 10.718 -2.198 1.00 84.56 217 ILE A CA 1
ATOM 1803 C C . ILE A 1 217 ? -8.477 10.959 -2.527 1.00 84.56 217 ILE A C 1
ATOM 1805 O O . ILE A 1 217 ? -9.356 10.408 -1.869 1.00 84.56 217 ILE A O 1
ATOM 1809 N N . ARG A 1 218 ? -8.789 11.723 -3.578 1.00 83.19 218 ARG A N 1
ATOM 1810 C CA . ARG A 1 218 ? -10.177 12.002 -3.973 1.00 83.19 218 ARG A CA 1
ATOM 1811 C C . ARG A 1 218 ? -10.930 10.752 -4.432 1.00 83.19 218 ARG A C 1
ATOM 1813 O O . ARG A 1 218 ? -12.130 10.648 -4.160 1.00 83.19 218 ARG A O 1
ATOM 1820 N N . SER A 1 219 ? -10.248 9.833 -5.116 1.00 83.88 219 SER A N 1
ATOM 1821 C CA . SER A 1 219 ? -10.808 8.558 -5.587 1.00 83.88 219 SER A CA 1
ATOM 1822 C C . SER A 1 219 ? -10.966 7.511 -4.479 1.00 83.88 219 SER A C 1
ATOM 1824 O O . SER A 1 219 ? -11.732 6.567 -4.653 1.00 83.88 219 SER A O 1
ATOM 1826 N N . SER A 1 220 ? -10.340 7.700 -3.308 1.00 84.75 220 SER A N 1
ATOM 1827 C CA . SER A 1 220 ? -10.575 6.838 -2.135 1.00 84.75 220 SER A CA 1
ATOM 1828 C C . SER A 1 220 ? -12.033 6.841 -1.655 1.00 84.75 220 SER A C 1
ATOM 1830 O O . SER A 1 220 ? -12.474 5.913 -0.981 1.00 84.75 220 SER A O 1
ATOM 1832 N N . GLY A 1 221 ? -12.788 7.896 -1.981 1.00 83.75 221 GLY A N 1
ATOM 1833 C CA . GLY A 1 221 ? -14.141 8.105 -1.468 1.00 83.75 221 GLY A CA 1
ATOM 1834 C C . GLY A 1 221 ? -14.185 8.556 -0.004 1.00 83.75 221 GLY A C 1
ATOM 1835 O O . GLY A 1 221 ? -15.276 8.700 0.543 1.00 83.75 221 GLY A O 1
ATOM 1836 N N . ASN A 1 222 ? -13.033 8.803 0.629 1.00 84.75 222 ASN A N 1
ATOM 1837 C CA . ASN A 1 222 ? -12.975 9.384 1.965 1.00 84.75 222 ASN A CA 1
ATOM 1838 C C . ASN A 1 222 ? -13.426 10.851 1.947 1.00 84.75 222 ASN A C 1
ATOM 1840 O O . ASN A 1 222 ? -13.151 11.601 1.006 1.00 84.75 222 ASN A O 1
ATOM 1844 N N . ASN A 1 223 ? -14.088 11.275 3.023 1.00 83.75 223 ASN A N 1
ATOM 1845 C CA . ASN A 1 223 ? -14.392 12.685 3.241 1.00 83.75 223 ASN A CA 1
ATOM 1846 C C . ASN A 1 223 ? -13.097 13.442 3.550 1.00 83.75 223 ASN A C 1
ATOM 1848 O O . ASN A 1 223 ? -12.326 13.031 4.414 1.00 83.75 223 ASN A O 1
ATOM 1852 N N . LEU A 1 224 ? -12.871 14.557 2.854 1.00 82.50 224 LEU A N 1
ATOM 1853 C CA . LEU A 1 224 ? -11.633 15.325 2.958 1.00 82.50 224 LEU A CA 1
ATOM 1854 C C . LEU A 1 224 ? -11.867 16.631 3.707 1.00 82.50 224 LEU A C 1
ATOM 1856 O O . LEU A 1 224 ? -12.729 17.426 3.334 1.00 82.50 224 LEU A O 1
ATOM 1860 N N . MET A 1 225 ? -11.041 16.878 4.721 1.00 82.00 225 MET A N 1
ATOM 1861 C CA . MET A 1 225 ? -10.917 18.180 5.365 1.00 82.00 225 MET A CA 1
ATOM 1862 C C . MET A 1 225 ? -9.550 18.766 5.011 1.00 82.00 225 MET A C 1
ATOM 1864 O O . MET A 1 225 ? -8.517 18.216 5.384 1.00 82.00 225 MET A O 1
ATOM 1868 N N . LEU A 1 226 ? -9.540 19.873 4.267 1.00 82.31 226 LEU A N 1
ATOM 1869 C CA . LEU A 1 226 ? -8.307 20.525 3.828 1.00 82.31 226 LEU A CA 1
ATOM 1870 C C . LEU A 1 226 ? -7.892 21.603 4.828 1.00 82.31 226 LEU A C 1
ATOM 1872 O O . LEU A 1 226 ? -8.617 22.577 5.040 1.00 82.31 226 LEU A O 1
ATOM 1876 N N . LEU A 1 227 ? -6.703 21.447 5.405 1.00 80.88 227 LEU A N 1
ATOM 1877 C CA . LEU A 1 227 ? -6.065 22.471 6.222 1.00 80.88 227 LEU A CA 1
ATOM 1878 C C . LEU A 1 227 ? -4.984 23.174 5.397 1.00 80.88 227 LEU A C 1
ATOM 1880 O O . LEU A 1 227 ? -3.941 22.599 5.098 1.00 80.88 227 LEU A O 1
ATOM 1884 N N . LEU A 1 228 ? -5.240 24.428 5.026 1.00 80.25 228 LEU A N 1
ATOM 1885 C CA . LEU A 1 228 ? -4.290 25.251 4.280 1.00 80.25 228 LEU A CA 1
ATOM 1886 C C . LEU A 1 228 ? -3.350 25.964 5.257 1.00 80.25 228 LEU A C 1
ATOM 1888 O O . LEU A 1 228 ? -3.777 26.845 6.004 1.00 80.25 228 LEU A O 1
ATOM 1892 N N . LEU A 1 229 ? -2.073 25.582 5.234 1.00 76.31 229 LEU A N 1
ATOM 1893 C CA . LEU A 1 229 ? -1.018 26.169 6.058 1.00 76.31 229 LEU A CA 1
ATOM 1894 C C . LEU A 1 229 ? 0.018 26.849 5.161 1.00 76.31 229 LEU A C 1
ATOM 1896 O O . LEU A 1 229 ? 0.650 26.204 4.327 1.00 76.31 229 LEU A O 1
ATOM 1900 N N . ASP A 1 230 ? 0.226 28.148 5.352 1.00 79.06 230 ASP A N 1
ATOM 1901 C CA . ASP A 1 230 ? 1.402 28.843 4.829 1.00 79.06 230 ASP A CA 1
ATOM 1902 C C . ASP A 1 230 ? 2.556 28.671 5.829 1.00 79.06 230 ASP A C 1
ATOM 1904 O O . ASP A 1 230 ? 2.615 29.324 6.877 1.00 79.06 230 ASP A O 1
ATOM 1908 N N . MET A 1 231 ? 3.460 27.751 5.490 1.00 70.38 231 MET A N 1
ATOM 1909 C CA . MET A 1 231 ? 4.602 27.337 6.313 1.00 70.38 231 MET A CA 1
ATOM 1910 C C . MET A 1 231 ? 5.643 28.446 6.529 1.00 70.38 231 MET A C 1
ATOM 1912 O O . MET A 1 231 ? 6.557 28.267 7.327 1.00 70.38 231 MET A O 1
ATOM 1916 N N . LYS A 1 232 ? 5.527 29.599 5.850 1.00 75.62 232 LYS A N 1
ATOM 1917 C CA . LYS A 1 232 ? 6.382 30.770 6.107 1.00 75.62 232 LYS A CA 1
ATOM 1918 C C . LYS A 1 232 ? 5.934 31.569 7.332 1.00 75.62 232 LYS A C 1
ATOM 1920 O O . LYS A 1 232 ? 6.690 32.404 7.825 1.00 75.62 232 LYS A O 1
ATOM 1925 N N . LYS A 1 233 ? 4.707 31.353 7.813 1.00 71.00 233 LYS A N 1
ATOM 1926 C CA . LYS A 1 233 ? 4.161 32.030 8.994 1.00 71.00 233 LYS A CA 1
ATOM 1927 C C . LYS A 1 233 ? 4.407 31.218 10.260 1.00 71.00 233 LYS A C 1
ATOM 1929 O O . LYS A 1 233 ? 4.383 29.993 10.247 1.00 71.00 233 LYS A O 1
ATOM 1934 N N . ASN A 1 234 ? 4.566 31.930 11.374 1.00 74.00 234 ASN A N 1
ATOM 1935 C CA . ASN A 1 234 ? 4.755 31.335 12.694 1.00 74.00 234 ASN A CA 1
ATOM 1936 C C . ASN A 1 234 ? 3.544 30.444 13.081 1.00 74.00 234 ASN A C 1
ATOM 1938 O O . ASN A 1 234 ? 2.406 30.921 13.004 1.00 74.00 234 ASN A O 1
ATOM 1942 N N . PRO A 1 235 ? 3.755 29.196 13.545 1.00 70.44 235 PRO A N 1
ATOM 1943 C CA . PRO A 1 235 ? 2.690 28.258 13.914 1.00 70.44 235 PRO A CA 1
ATOM 1944 C C . PRO A 1 235 ? 1.777 28.815 15.011 1.00 70.44 235 PRO A C 1
ATOM 1946 O O . PRO A 1 235 ? 0.566 28.589 14.985 1.00 70.44 235 PRO A O 1
ATOM 1949 N N . ASN A 1 236 ? 2.322 29.636 15.915 1.00 74.38 236 ASN A N 1
ATOM 1950 C CA . ASN A 1 236 ? 1.559 30.281 16.982 1.00 74.38 236 ASN A CA 1
ATOM 1951 C C . ASN A 1 236 ? 0.484 31.230 16.434 1.00 74.38 236 ASN A C 1
ATOM 1953 O O . ASN A 1 236 ? -0.565 31.384 17.056 1.00 74.38 236 ASN A O 1
ATOM 1957 N N . ALA A 1 237 ? 0.700 31.831 15.258 1.00 76.75 237 ALA A N 1
ATOM 1958 C CA . ALA A 1 237 ? -0.299 32.685 14.621 1.00 76.75 237 ALA A CA 1
ATOM 1959 C C . ALA A 1 237 ? -1.518 31.874 14.142 1.00 76.75 237 ALA A C 1
ATOM 1961 O O . ALA A 1 237 ? -2.650 32.328 14.304 1.00 76.75 237 ALA A O 1
ATOM 1962 N N . TYR A 1 238 ? -1.308 30.658 13.621 1.00 73.50 238 TYR A N 1
ATOM 1963 C CA . TYR A 1 238 ? -2.402 29.759 13.229 1.00 73.50 238 TYR A CA 1
ATOM 1964 C C . TYR A 1 238 ? -3.195 29.271 14.433 1.00 73.50 238 TYR A C 1
ATOM 1966 O O . TYR A 1 238 ? -4.424 29.308 14.414 1.00 73.50 238 TYR A O 1
ATOM 1974 N N . ILE A 1 239 ? -2.499 28.846 15.490 1.00 74.00 239 ILE A N 1
ATOM 1975 C CA . ILE A 1 239 ? -3.137 28.377 16.725 1.00 74.00 239 ILE A CA 1
ATOM 1976 C C . ILE A 1 239 ? -3.975 29.501 17.336 1.00 74.00 239 ILE A C 1
ATOM 1978 O O . ILE A 1 239 ? -5.125 29.275 17.707 1.00 74.00 239 ILE A O 1
ATOM 1982 N N . LEU A 1 240 ? -3.440 30.725 17.382 1.00 77.88 240 LEU A N 1
ATOM 1983 C CA . LEU A 1 240 ? -4.165 31.882 17.898 1.00 77.88 240 LEU A CA 1
ATOM 1984 C C . LEU A 1 240 ? -5.436 32.171 17.085 1.00 77.88 240 LEU A C 1
ATOM 1986 O O . LEU A 1 240 ? -6.502 32.364 17.670 1.00 77.88 240 LEU A O 1
ATOM 1990 N N . ASP A 1 241 ? -5.357 32.153 15.752 1.00 77.50 241 ASP A N 1
ATOM 1991 C CA . ASP A 1 241 ? -6.519 32.400 14.890 1.00 77.50 241 ASP A CA 1
ATOM 1992 C C . ASP A 1 241 ? -7.583 31.290 15.018 1.00 77.50 241 ASP A C 1
ATOM 1994 O O . ASP A 1 241 ? -8.786 31.571 15.086 1.00 77.50 241 ASP A O 1
ATOM 1998 N N . ILE A 1 242 ? -7.153 30.028 15.150 1.00 76.00 242 ILE A N 1
ATOM 1999 C CA . ILE A 1 242 ? -8.035 28.888 15.445 1.00 76.00 242 ILE A CA 1
ATOM 2000 C C . ILE A 1 242 ? -8.735 29.092 16.790 1.00 76.00 242 ILE A C 1
ATOM 2002 O O . ILE A 1 242 ? -9.960 29.000 16.848 1.00 76.00 242 ILE A O 1
ATOM 2006 N N . LEU A 1 243 ? -8.002 29.428 17.856 1.00 75.38 243 LEU A N 1
ATOM 2007 C CA . LEU A 1 243 ? -8.570 29.662 19.189 1.00 75.38 243 LEU A CA 1
ATOM 2008 C C . LEU A 1 243 ? -9.582 30.818 19.188 1.00 75.38 243 LEU A C 1
ATOM 2010 O O . LEU A 1 243 ? -10.643 30.712 19.810 1.00 75.38 243 LEU A O 1
ATOM 2014 N N . ILE A 1 244 ? -9.308 31.903 18.453 1.00 81.12 244 ILE A N 1
ATOM 2015 C CA . ILE A 1 244 ? -10.236 33.036 18.299 1.00 81.12 244 ILE A CA 1
ATOM 2016 C C . ILE A 1 244 ? -11.531 32.590 17.606 1.00 81.12 244 ILE A C 1
ATOM 2018 O O . ILE A 1 244 ? -12.630 32.911 18.078 1.00 81.12 244 ILE A O 1
ATOM 2022 N N . LYS A 1 245 ? -11.427 31.841 16.502 1.00 77.81 245 LYS A N 1
ATOM 2023 C CA . LYS A 1 245 ? -12.587 31.302 15.770 1.00 77.81 245 LYS A CA 1
ATOM 2024 C C . LYS A 1 245 ? -13.384 30.319 16.627 1.00 77.81 245 LYS A C 1
ATOM 2026 O O . LYS A 1 245 ? -14.608 30.427 16.693 1.00 77.81 245 LYS A O 1
ATOM 2031 N N . PHE A 1 246 ? -12.700 29.440 17.352 1.00 74.12 246 PHE A N 1
ATOM 2032 C CA . PHE A 1 246 ? -13.303 28.461 18.252 1.00 74.12 246 PHE A CA 1
ATOM 2033 C C . PHE A 1 246 ? -14.086 29.136 19.381 1.00 74.12 246 PHE A C 1
ATOM 2035 O O . PHE A 1 246 ? -15.253 28.821 19.612 1.00 74.12 246 PHE A O 1
ATOM 2042 N N . LYS A 1 247 ? -13.498 30.160 20.017 1.00 77.44 247 LYS A N 1
ATOM 2043 C CA . LYS A 1 247 ? -14.161 30.968 21.052 1.00 77.44 247 LYS A CA 1
ATOM 2044 C C . LYS A 1 247 ? -15.431 31.642 20.528 1.00 77.44 247 LYS A C 1
ATOM 2046 O O . LYS A 1 247 ? -16.450 31.655 21.220 1.00 77.44 247 LYS A O 1
ATOM 2051 N N . LYS A 1 248 ? -15.401 32.183 19.302 1.00 79.94 248 LYS A N 1
ATOM 2052 C CA . LYS A 1 248 ? -16.596 32.753 18.651 1.00 79.94 248 LYS A CA 1
ATOM 2053 C C . LYS A 1 248 ? -17.665 31.687 18.402 1.00 79.94 248 LYS A C 1
ATOM 2055 O O . LYS A 1 248 ? -18.839 31.949 18.660 1.00 79.94 248 LYS A O 1
ATOM 2060 N N . HIS A 1 249 ? -17.271 30.502 17.939 1.00 75.50 249 HIS A N 1
ATOM 2061 C CA . HIS A 1 249 ? -18.208 29.429 17.618 1.00 75.50 249 HIS A CA 1
ATOM 2062 C C . HIS A 1 249 ? -18.854 28.827 18.874 1.00 75.50 249 HIS A C 1
ATOM 2064 O O . HIS A 1 249 ? -20.077 28.747 18.937 1.00 75.50 249 HIS A O 1
ATOM 2070 N N . ILE A 1 250 ? -18.084 28.551 19.932 1.00 71.62 250 ILE A 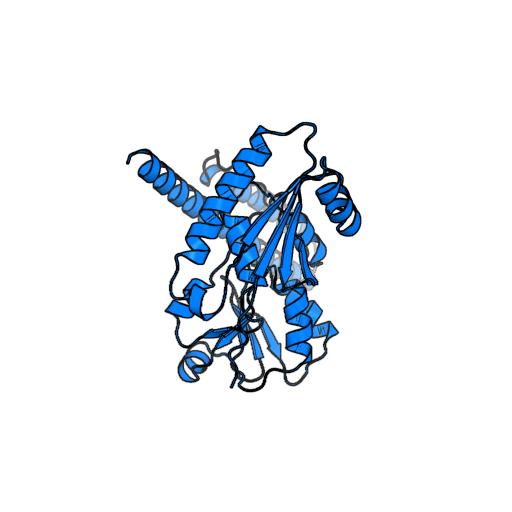N 1
ATOM 2071 C CA . ILE A 1 250 ? -18.627 28.137 21.238 1.00 71.62 250 ILE A CA 1
ATOM 2072 C C . ILE A 1 250 ? -19.617 29.174 21.774 1.00 71.62 250 ILE A C 1
ATOM 2074 O O . ILE A 1 250 ? -20.712 28.813 22.201 1.00 71.62 250 ILE A O 1
ATOM 2078 N N . LYS A 1 251 ? -19.283 30.471 21.706 1.00 77.56 251 LYS A N 1
ATOM 2079 C CA . LYS A 1 251 ? -20.189 31.542 22.150 1.00 77.56 251 LYS A CA 1
ATOM 2080 C C . LYS A 1 251 ? -21.501 31.551 21.356 1.00 77.56 251 LYS A C 1
ATOM 2082 O O . LYS A 1 251 ? -22.560 31.787 21.935 1.00 77.56 251 LYS A O 1
ATOM 2087 N N . TYR A 1 252 ? -21.442 31.289 20.049 1.00 74.81 252 TYR A N 1
ATOM 2088 C CA . TYR A 1 252 ? -22.627 31.159 19.200 1.00 74.81 252 TYR A CA 1
ATOM 2089 C C . TYR A 1 252 ? -23.489 29.953 19.596 1.00 74.81 252 TYR A C 1
ATOM 2091 O O . TYR A 1 252 ? -24.700 30.103 19.761 1.00 74.81 252 TYR A O 1
ATOM 2099 N N . ILE A 1 253 ? -22.879 28.781 19.789 1.00 67.94 253 ILE A N 1
ATOM 2100 C CA . ILE A 1 253 ? -23.622 27.562 20.120 1.00 67.94 253 ILE A CA 1
ATOM 2101 C C . ILE A 1 253 ? -24.216 27.657 21.530 1.00 67.94 253 ILE A C 1
ATOM 2103 O O . ILE A 1 253 ? -25.396 27.366 21.687 1.00 67.94 253 ILE A O 1
ATOM 2107 N N . LEU A 1 254 ? -23.475 28.165 22.524 1.00 68.81 254 LEU A N 1
ATOM 2108 C CA . LEU A 1 254 ? -24.005 28.433 23.870 1.00 68.81 254 LEU A CA 1
ATOM 2109 C C . LEU A 1 254 ? -25.246 29.333 23.808 1.00 68.81 254 LEU A C 1
ATOM 2111 O O . LEU A 1 254 ? -26.274 29.016 24.396 1.00 68.81 254 LEU A O 1
ATOM 2115 N N . LYS A 1 255 ? -25.206 30.415 23.019 1.00 70.38 255 LYS A N 1
ATOM 2116 C CA . LYS A 1 255 ? -26.357 31.319 22.849 1.00 70.38 255 LYS A CA 1
ATOM 2117 C C . LYS A 1 255 ? -27.593 30.623 22.253 1.00 70.38 255 LYS A C 1
ATOM 2119 O O . LYS A 1 255 ? -28.710 31.091 22.467 1.00 70.38 255 LYS A O 1
ATOM 2124 N N . LYS A 1 2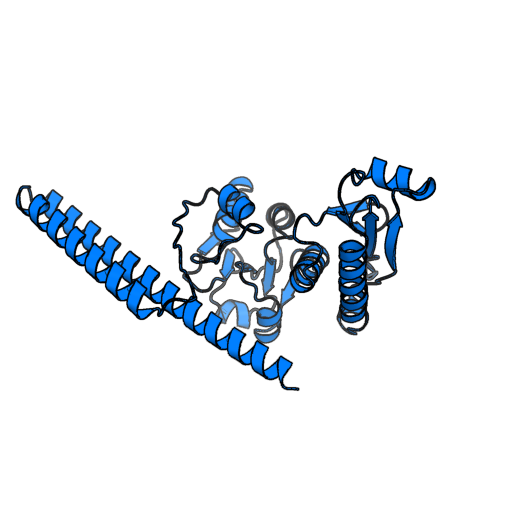56 ? -27.406 29.540 21.492 1.00 66.88 256 LYS A N 1
ATOM 2125 C CA . LYS A 1 256 ? -28.476 28.794 20.813 1.00 66.88 256 LYS A CA 1
ATOM 2126 C C . LYS A 1 256 ? -28.974 27.591 21.629 1.00 66.88 256 LYS A C 1
ATOM 2128 O O . LYS A 1 256 ? -30.166 27.317 21.598 1.00 66.88 256 LYS A O 1
ATOM 2133 N N . ALA A 1 257 ? -28.089 26.920 22.369 1.00 59.62 257 ALA A N 1
ATOM 2134 C CA . ALA A 1 257 ? -28.380 25.707 23.139 1.00 5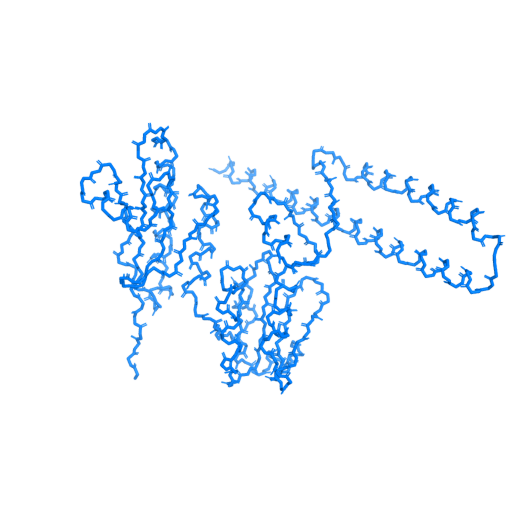9.62 257 ALA A CA 1
ATOM 2135 C C . ALA A 1 257 ? -29.217 25.973 24.404 1.00 59.62 257 ALA A C 1
ATOM 2137 O O . ALA A 1 257 ? -30.064 25.159 24.753 1.00 59.62 257 ALA A O 1
ATOM 2138 N N . PHE A 1 258 ? -29.071 27.145 25.035 1.00 57.12 258 PHE A N 1
ATOM 2139 C CA . PHE A 1 258 ? -29.865 27.548 26.211 1.00 57.12 258 PHE A CA 1
ATOM 2140 C C . PHE A 1 258 ? -31.337 27.908 25.903 1.00 57.12 258 PHE A C 1
ATOM 2142 O O . PHE A 1 258 ? -32.008 28.527 26.725 1.00 57.12 258 PHE A O 1
ATOM 2149 N N . LYS A 1 259 ? -31.857 27.536 24.726 1.00 58.59 259 LYS A N 1
ATOM 2150 C CA . LYS A 1 259 ? -33.259 27.746 24.329 1.00 58.59 259 LYS A CA 1
ATOM 2151 C C . LYS A 1 259 ? -34.082 26.452 24.189 1.00 58.59 259 LYS A C 1
ATOM 2153 O O . LYS A 1 259 ? -35.223 26.545 23.752 1.00 58.59 259 LYS A O 1
ATOM 2158 N N . THR A 1 260 ? -33.547 25.271 24.517 1.00 58.50 260 THR A N 1
ATOM 2159 C CA . THR A 1 260 ? -34.169 23.971 24.160 1.00 58.50 260 THR A CA 1
ATOM 2160 C C . THR A 1 260 ? -33.946 22.847 25.189 1.00 58.50 260 THR A C 1
ATOM 2162 O O . THR A 1 260 ? -32.998 22.918 25.965 1.00 58.50 260 THR A O 1
ATOM 2165 N N . ASP A 1 261 ? -34.803 21.811 25.137 1.00 65.12 261 ASP A N 1
ATOM 2166 C CA . ASP A 1 261 ? -34.927 20.638 26.035 1.00 65.12 261 ASP A CA 1
ATOM 2167 C C . ASP A 1 261 ? -33.647 19.810 26.304 1.00 65.12 261 ASP A C 1
ATOM 2169 O O . ASP A 1 261 ? -32.658 19.877 25.574 1.00 65.12 261 ASP A O 1
ATOM 2173 N N . PHE A 1 262 ? -33.698 18.944 27.329 1.00 67.06 262 PHE A N 1
ATOM 2174 C CA . PHE A 1 262 ? -32.597 18.091 27.822 1.00 67.06 262 PHE A CA 1
ATOM 2175 C C . PHE A 1 262 ? -31.906 17.236 26.738 1.00 67.06 262 PHE A C 1
ATOM 2177 O O . PHE A 1 262 ? -30.689 17.053 26.767 1.00 67.06 262 PHE A O 1
ATOM 2184 N N . LEU A 1 263 ? -32.645 16.763 25.729 1.00 69.88 263 LEU A N 1
ATOM 2185 C CA . LEU A 1 263 ? -32.076 16.006 24.605 1.00 69.88 263 LEU A CA 1
ATOM 2186 C C . LEU A 1 263 ? -31.150 16.878 23.731 1.00 69.88 263 LEU A C 1
ATOM 2188 O O . LEU A 1 263 ? -30.085 16.438 23.296 1.00 69.88 263 LEU A O 1
ATOM 2192 N N . SER A 1 264 ? -31.512 18.150 23.546 1.00 67.38 264 SER A N 1
ATOM 2193 C CA . SER A 1 264 ? -30.695 19.150 22.847 1.00 67.38 264 SER A CA 1
ATOM 2194 C C . SER A 1 264 ? -29.448 19.531 23.648 1.00 67.38 264 SER A C 1
ATOM 2196 O O . SER A 1 264 ? -28.418 19.861 23.060 1.00 67.38 264 SER A O 1
ATOM 2198 N N . PHE A 1 265 ? -29.502 19.435 24.980 1.00 71.38 265 PHE A N 1
ATOM 2199 C CA . PHE A 1 265 ? -28.344 19.638 25.853 1.00 71.38 265 PHE A CA 1
ATOM 2200 C C . PHE A 1 265 ? -27.315 18.501 25.734 1.00 71.38 265 PHE A C 1
ATOM 2202 O O . PHE A 1 265 ? -26.121 18.771 25.610 1.00 71.38 265 PHE A O 1
ATOM 2209 N N . ILE A 1 266 ? -27.758 17.240 25.674 1.00 77.19 266 ILE A N 1
ATOM 2210 C CA . ILE A 1 266 ? -26.861 16.098 25.411 1.00 77.19 266 ILE A CA 1
ATOM 2211 C C . ILE A 1 266 ? -26.218 16.236 24.023 1.00 77.19 266 ILE A C 1
ATOM 2213 O O . ILE A 1 266 ? -24.998 16.131 23.893 1.00 77.19 266 ILE A O 1
ATOM 2217 N N . GLY A 1 267 ? -27.014 16.558 22.994 1.00 74.88 267 GLY A N 1
ATOM 2218 C CA . GLY A 1 267 ? -26.498 16.818 21.645 1.00 74.88 267 GLY A CA 1
ATOM 2219 C C . GLY A 1 267 ? -25.484 17.969 21.602 1.00 74.88 267 GLY A C 1
ATOM 2220 O O . GLY A 1 267 ? -24.475 17.888 20.897 1.00 74.88 267 GLY A O 1
ATOM 2221 N N . PHE A 1 268 ? -25.697 19.014 22.407 1.00 74.31 268 PHE A N 1
ATOM 2222 C CA . PHE A 1 268 ? -24.746 20.112 22.580 1.00 74.31 268 PHE A CA 1
ATOM 2223 C C . PHE A 1 268 ? -23.424 19.645 23.202 1.00 74.31 268 PHE A C 1
ATOM 2225 O O . PHE A 1 268 ? -22.365 19.960 22.659 1.00 74.31 268 PHE A O 1
ATOM 2232 N N . ILE A 1 269 ? -23.464 18.863 24.286 1.00 77.25 269 ILE A N 1
ATOM 2233 C CA . ILE A 1 269 ? -22.253 18.314 24.918 1.00 77.25 269 ILE A CA 1
ATOM 2234 C C . ILE A 1 269 ? -21.467 17.458 23.919 1.00 77.25 269 ILE A C 1
ATOM 2236 O O . ILE A 1 269 ? -20.264 17.666 23.756 1.00 77.25 269 ILE A O 1
ATOM 2240 N N . CYS A 1 270 ? -22.135 16.559 23.189 1.00 77.06 270 CYS A N 1
ATOM 2241 C CA . CYS A 1 270 ? -21.489 15.749 22.154 1.00 77.06 270 CYS A CA 1
ATOM 2242 C C . CYS A 1 270 ? -20.849 16.615 21.059 1.00 77.06 270 CYS A C 1
ATOM 2244 O O . CYS A 1 270 ? -19.713 16.361 20.662 1.00 77.06 270 CYS A O 1
ATOM 2246 N N . SER A 1 271 ? -21.535 17.668 20.602 1.00 74.75 271 SER A N 1
ATOM 2247 C CA . SER A 1 271 ? -20.988 18.602 19.611 1.00 74.75 271 SER A CA 1
ATOM 2248 C C . SER A 1 271 ? -19.736 19.319 20.125 1.00 74.75 271 SER A C 1
ATOM 2250 O O . SER A 1 271 ? -18.747 19.403 19.399 1.00 74.75 271 SER A O 1
ATOM 2252 N N . VAL A 1 272 ? -19.735 19.777 21.382 1.00 76.62 272 VAL A N 1
ATOM 2253 C CA . VAL A 1 272 ? -18.568 20.421 22.006 1.00 76.62 272 VAL A CA 1
ATOM 2254 C C . VAL A 1 272 ? -17.395 19.447 22.129 1.00 76.62 272 VAL A C 1
ATOM 2256 O O . VAL A 1 272 ? -16.276 19.816 21.775 1.00 76.62 272 VAL A O 1
ATOM 2259 N N . ILE A 1 273 ? -17.636 18.204 22.561 1.00 78.00 273 ILE A N 1
ATOM 2260 C CA . ILE A 1 273 ? -16.596 17.166 22.660 1.00 78.00 273 ILE A CA 1
ATOM 2261 C C . ILE A 1 273 ? -15.986 16.882 21.282 1.00 78.00 273 ILE A C 1
ATOM 2263 O O . ILE A 1 273 ? -14.766 16.933 21.135 1.00 78.00 273 ILE A O 1
ATOM 2267 N N . MET A 1 274 ? -16.813 16.664 20.255 1.00 75.50 274 MET A N 1
ATOM 2268 C CA . MET A 1 274 ? -16.339 16.446 18.881 1.00 75.50 274 MET A CA 1
ATOM 2269 C C . MET A 1 274 ? -15.518 17.631 18.368 1.00 75.50 274 MET A C 1
ATOM 2271 O O . MET A 1 274 ? -14.478 17.450 17.732 1.00 75.50 274 MET A O 1
ATOM 2275 N N . MET A 1 275 ? -15.949 18.855 18.678 1.00 74.94 275 MET A N 1
ATOM 2276 C CA . MET A 1 275 ? -15.230 20.064 18.292 1.00 74.94 275 MET A CA 1
ATOM 2277 C C . MET A 1 275 ? -13.866 20.164 18.988 1.00 74.94 275 MET A C 1
ATOM 2279 O O . MET A 1 275 ? -12.880 20.509 18.340 1.00 74.94 275 MET A O 1
ATOM 2283 N N . LEU A 1 276 ? -13.791 19.836 20.284 1.00 77.19 276 LEU A N 1
ATOM 2284 C CA . LEU A 1 276 ? -12.543 19.829 21.054 1.00 77.19 276 LEU A CA 1
ATOM 2285 C C . LEU A 1 276 ? -11.567 18.775 20.532 1.00 77.19 276 LEU A C 1
ATOM 2287 O O . LEU A 1 276 ? -10.408 19.099 20.286 1.00 77.19 276 LEU A O 1
ATOM 2291 N N . LEU A 1 277 ? -12.037 17.547 20.296 1.00 76.56 277 LEU A N 1
ATOM 2292 C CA . LEU A 1 277 ? -11.219 16.479 19.714 1.00 76.56 277 LEU A CA 1
ATOM 2293 C C . LEU A 1 277 ? -10.674 16.881 18.337 1.00 76.56 277 LEU A C 1
ATOM 2295 O O . LEU A 1 277 ? -9.486 16.709 18.066 1.00 76.56 277 LEU A O 1
ATOM 2299 N N . THR A 1 278 ? -11.509 17.503 17.499 1.00 77.38 278 THR A N 1
ATOM 2300 C CA . THR A 1 278 ? -11.088 18.018 16.185 1.00 77.38 278 THR A CA 1
ATOM 2301 C C . THR A 1 278 ? -10.041 19.127 16.326 1.00 77.38 278 THR A C 1
ATOM 2303 O O . THR A 1 278 ? -9.047 19.131 15.605 1.00 77.38 278 THR A O 1
ATOM 2306 N N . ALA A 1 279 ? -10.213 20.055 17.272 1.00 74.69 279 ALA A N 1
ATOM 2307 C CA . ALA A 1 279 ? -9.244 21.123 17.515 1.00 74.69 279 ALA A CA 1
ATOM 2308 C C . ALA A 1 279 ? -7.892 20.580 17.997 1.00 74.69 279 ALA A C 1
ATOM 2310 O O . ALA A 1 279 ? -6.853 21.019 17.506 1.00 74.69 279 ALA A O 1
ATOM 2311 N N . ILE A 1 280 ? -7.900 19.597 18.904 1.00 81.31 280 ILE A N 1
ATOM 2312 C CA . ILE A 1 280 ? -6.688 18.910 19.370 1.00 81.31 280 ILE A CA 1
ATOM 2313 C C . ILE A 1 280 ? -5.978 18.242 18.188 1.00 81.31 280 ILE A C 1
ATOM 2315 O O . ILE A 1 280 ? -4.774 18.436 18.019 1.00 81.31 280 ILE A O 1
ATOM 2319 N N . LEU A 1 281 ? -6.717 17.528 17.331 1.00 78.88 281 LEU A N 1
ATOM 2320 C CA . LEU A 1 281 ? -6.169 16.889 16.132 1.00 78.88 281 LEU A CA 1
ATOM 2321 C C . LEU A 1 281 ? -5.520 17.913 15.186 1.00 78.88 281 LEU A C 1
ATOM 2323 O O . LEU A 1 281 ? -4.406 17.693 14.707 1.00 78.88 281 LEU A O 1
ATOM 2327 N N . VAL A 1 282 ? -6.184 19.048 14.936 1.00 76.88 282 VAL A N 1
ATOM 2328 C CA . VAL A 1 282 ? -5.669 20.123 14.071 1.00 76.88 282 VAL A CA 1
ATOM 2329 C C . VAL A 1 282 ? -4.404 20.749 14.661 1.00 76.88 282 VAL A C 1
ATOM 2331 O O . VAL A 1 282 ? -3.419 20.911 13.946 1.00 76.88 282 VAL A O 1
ATOM 2334 N N . ILE A 1 283 ? -4.390 21.064 15.959 1.00 78.50 283 ILE A N 1
ATOM 2335 C CA . ILE A 1 283 ? -3.218 21.649 16.628 1.00 78.50 283 ILE A CA 1
ATOM 2336 C C . ILE A 1 283 ? -2.041 20.671 16.596 1.00 78.50 283 ILE A C 1
ATOM 2338 O O . ILE A 1 283 ? -0.941 21.049 16.191 1.00 78.50 283 ILE A O 1
ATOM 2342 N N . HIS A 1 284 ? -2.275 19.408 16.957 1.00 81.44 284 HIS A N 1
ATOM 2343 C CA . HIS A 1 284 ? -1.259 18.360 16.894 1.00 81.44 284 HIS A CA 1
ATOM 2344 C C . HIS A 1 284 ? -0.697 18.208 15.473 1.00 81.44 284 HIS A C 1
ATOM 2346 O O . HIS A 1 284 ? 0.515 18.121 15.283 1.00 81.44 284 HIS A O 1
ATOM 2352 N N . THR A 1 285 ? -1.570 18.234 14.463 1.00 76.00 285 THR A N 1
ATOM 2353 C CA . THR A 1 285 ? -1.191 18.185 13.044 1.00 76.00 285 THR A CA 1
ATOM 2354 C C . THR A 1 285 ? -0.284 19.349 12.657 1.00 76.00 285 THR A C 1
ATOM 2356 O O . THR A 1 285 ? 0.769 19.127 12.061 1.00 76.00 285 THR A O 1
ATOM 2359 N N . ILE A 1 286 ? -0.654 20.581 13.023 1.00 76.38 286 ILE A N 1
ATOM 2360 C CA . ILE A 1 286 ? 0.151 21.780 12.748 1.00 76.38 286 ILE A CA 1
ATOM 2361 C C . ILE A 1 286 ? 1.542 21.637 13.369 1.00 76.38 286 ILE A C 1
ATOM 2363 O O . ILE A 1 286 ? 2.537 21.835 12.675 1.00 76.38 286 ILE A O 1
ATOM 2367 N N . TYR A 1 287 ? 1.624 21.247 14.645 1.00 77.44 287 TYR A N 1
ATOM 2368 C CA . TYR A 1 287 ? 2.907 21.057 15.323 1.00 77.44 287 TYR A CA 1
ATOM 2369 C C . TYR A 1 287 ? 3.757 19.969 14.669 1.00 77.44 287 TYR A C 1
ATOM 2371 O O . TYR A 1 287 ? 4.932 20.207 14.396 1.00 77.44 287 TYR A O 1
ATOM 2379 N N . LYS A 1 288 ? 3.170 18.805 14.361 1.00 76.06 288 LYS A N 1
ATOM 2380 C CA . LYS A 1 288 ? 3.872 17.699 13.694 1.00 76.06 288 LYS A CA 1
ATOM 2381 C C . LYS A 1 288 ? 4.488 18.150 12.367 1.00 76.06 288 LYS A C 1
ATOM 2383 O O . LYS A 1 288 ? 5.671 17.910 12.129 1.00 76.06 288 LYS A O 1
ATOM 2388 N N . TYR A 1 289 ? 3.715 18.842 11.527 1.00 72.31 289 TYR A N 1
ATOM 2389 C CA . TYR A 1 289 ? 4.216 19.338 10.243 1.00 72.31 289 TYR A CA 1
ATOM 2390 C C . TYR A 1 289 ? 5.267 20.427 10.394 1.00 72.31 289 TYR A C 1
ATOM 2392 O O . TYR A 1 289 ? 6.234 20.431 9.638 1.00 72.31 289 TYR A O 1
ATOM 2400 N N . TYR A 1 290 ? 5.108 21.336 11.354 1.00 72.50 290 TYR A N 1
ATOM 2401 C CA . TYR A 1 290 ? 6.076 22.409 11.547 1.00 72.50 290 TYR A CA 1
ATOM 2402 C C . TYR A 1 290 ? 7.417 21.877 12.068 1.00 72.50 290 TYR A C 1
ATOM 2404 O O . TYR A 1 290 ? 8.457 22.245 11.531 1.00 72.50 290 TYR A O 1
ATOM 2412 N N . MET A 1 291 ? 7.398 20.950 13.034 1.00 69.12 291 MET A N 1
ATOM 2413 C CA . MET A 1 291 ? 8.612 20.301 13.546 1.00 69.12 291 MET A CA 1
ATOM 2414 C C . MET A 1 291 ? 9.333 19.504 12.451 1.00 69.12 291 MET A C 1
ATOM 2416 O O . MET A 1 291 ? 10.544 19.654 12.275 1.00 69.12 291 MET A O 1
ATOM 2420 N N . SER A 1 292 ? 8.592 18.720 11.659 1.00 66.06 292 SER A N 1
ATOM 2421 C CA . SER A 1 292 ? 9.151 17.986 10.515 1.00 66.06 292 SER A CA 1
ATOM 2422 C C . SER A 1 292 ? 9.724 18.928 9.447 1.00 66.06 292 SER A C 1
ATOM 2424 O O . SER A 1 292 ? 10.829 18.702 8.957 1.00 66.06 292 SER A O 1
ATOM 2426 N N . TYR A 1 293 ? 9.029 20.029 9.139 1.00 62.19 293 TYR A N 1
ATOM 2427 C CA . TYR A 1 293 ? 9.513 21.042 8.201 1.00 62.19 293 TYR A CA 1
ATOM 2428 C C . TYR A 1 293 ? 10.821 21.678 8.674 1.00 62.19 293 TYR A C 1
ATOM 2430 O O . TYR A 1 293 ? 11.763 21.763 7.887 1.00 62.19 293 TYR A O 1
ATOM 2438 N N . THR A 1 294 ? 10.903 22.080 9.948 1.00 60.62 294 THR A N 1
ATOM 2439 C CA . THR A 1 294 ? 12.136 22.644 10.511 1.00 60.62 294 THR A CA 1
ATOM 2440 C C . THR A 1 294 ? 13.282 21.642 10.457 1.00 60.62 294 THR A C 1
ATOM 2442 O O . THR A 1 294 ? 14.357 21.996 9.992 1.00 60.62 294 THR A O 1
ATOM 2445 N N . HIS A 1 295 ? 13.052 20.381 10.835 1.00 58.56 295 HIS A N 1
ATOM 2446 C CA . HIS A 1 295 ? 14.088 19.348 10.813 1.00 58.56 295 HIS A CA 1
ATOM 2447 C C . HIS A 1 295 ? 14.651 19.123 9.400 1.00 58.56 295 HIS A C 1
ATOM 2449 O O . HIS A 1 295 ? 15.862 19.176 9.206 1.00 58.56 295 HIS A O 1
ATOM 2455 N N . ASN A 1 296 ? 13.779 19.005 8.395 1.00 55.75 296 ASN A N 1
ATOM 2456 C CA . ASN A 1 296 ? 14.198 18.835 7.002 1.00 55.75 296 ASN A CA 1
ATOM 2457 C C . ASN A 1 296 ? 14.938 20.066 6.447 1.00 55.75 296 ASN A C 1
ATOM 2459 O O . ASN A 1 296 ? 15.864 19.913 5.658 1.00 55.75 296 ASN A O 1
ATOM 2463 N N . THR A 1 297 ? 14.579 21.286 6.876 1.00 55.03 297 THR A N 1
ATOM 2464 C CA . THR A 1 297 ? 15.314 22.503 6.471 1.00 55.03 297 THR A CA 1
ATOM 2465 C C . THR A 1 297 ? 16.668 22.653 7.162 1.00 55.03 297 THR A C 1
ATOM 2467 O O . THR A 1 297 ? 17.534 23.337 6.617 1.00 55.03 297 THR A O 1
ATOM 2470 N N . TYR A 1 298 ? 16.868 22.053 8.339 1.00 48.41 298 TYR A N 1
ATOM 2471 C CA . TYR A 1 298 ? 18.189 21.967 8.968 1.00 48.41 298 TYR A CA 1
ATOM 2472 C C . TYR A 1 298 ? 19.090 20.975 8.220 1.00 48.41 298 TYR A C 1
ATOM 2474 O O . TYR A 1 298 ? 20.196 21.356 7.849 1.00 48.41 298 TYR A O 1
ATOM 2482 N N . ILE A 1 299 ? 18.588 19.780 7.889 1.00 45.38 299 ILE A N 1
ATOM 2483 C CA . ILE A 1 299 ? 19.340 18.767 7.122 1.00 45.38 299 ILE A CA 1
ATOM 2484 C C . ILE A 1 299 ? 19.727 19.294 5.728 1.00 45.38 299 ILE A C 1
ATOM 2486 O O . ILE A 1 299 ? 20.890 19.225 5.346 1.00 45.38 299 ILE A O 1
ATOM 2490 N N . GLU A 1 300 ? 18.800 19.927 4.994 1.00 44.62 300 GLU A N 1
ATOM 2491 C CA . GLU A 1 300 ? 19.108 20.540 3.685 1.00 44.62 300 GLU A CA 1
ATOM 2492 C C . GLU A 1 300 ? 20.148 21.673 3.757 1.00 44.62 300 GLU A C 1
ATOM 2494 O O . GLU A 1 300 ? 20.745 22.029 2.736 1.00 44.62 300 GLU A O 1
ATOM 2499 N N . LYS A 1 301 ? 20.318 22.309 4.924 1.00 49.12 301 LYS A N 1
ATOM 2500 C CA . LYS A 1 301 ? 21.350 23.333 5.131 1.00 49.12 301 LYS A CA 1
ATOM 2501 C C . LYS A 1 301 ? 22.704 22.710 5.448 1.00 49.12 301 LYS A C 1
ATOM 2503 O O . LYS A 1 301 ? 23.693 23.229 4.944 1.00 49.12 301 LYS A O 1
ATOM 2508 N N . GLU A 1 302 ? 22.737 21.631 6.227 1.00 46.31 302 GLU A N 1
ATOM 2509 C CA . GLU A 1 302 ? 23.965 20.887 6.531 1.00 46.31 302 GLU A CA 1
ATOM 2510 C C . GLU A 1 302 ? 24.543 20.228 5.268 1.00 46.31 302 GLU A C 1
ATOM 2512 O O . GLU A 1 302 ? 25.714 20.445 4.963 1.00 46.31 302 GLU A O 1
ATOM 2517 N N . GLU A 1 303 ? 23.713 19.579 4.443 1.00 42.38 303 GLU A N 1
ATOM 2518 C CA . GLU A 1 303 ? 24.138 18.964 3.167 1.00 42.38 303 GLU A CA 1
ATOM 2519 C C . GLU A 1 303 ? 24.614 19.974 2.106 1.00 42.38 303 GLU A C 1
ATOM 2521 O O . GLU A 1 303 ? 25.261 19.599 1.133 1.00 42.38 303 GLU A O 1
ATOM 2526 N N . LYS A 1 304 ? 24.281 21.263 2.251 1.00 43.59 304 LYS A N 1
ATOM 2527 C CA . LYS A 1 304 ? 24.779 22.340 1.373 1.00 43.59 304 LYS A CA 1
ATOM 2528 C C . LYS A 1 304 ? 26.040 23.020 1.902 1.00 43.59 304 LYS A C 1
ATOM 2530 O O . LYS A 1 304 ? 26.577 23.887 1.212 1.00 43.59 304 LYS A O 1
ATOM 2535 N N . SER A 1 305 ? 26.446 22.704 3.129 1.00 44.94 305 SER A N 1
ATOM 2536 C CA . SER A 1 305 ? 27.636 23.262 3.778 1.00 44.94 305 SER A CA 1
ATOM 2537 C C . SER A 1 305 ? 28.841 22.315 3.799 1.00 44.94 305 SER A C 1
ATOM 2539 O O . SER A 1 305 ? 29.916 22.755 4.202 1.00 44.94 305 SER A O 1
ATOM 2541 N N .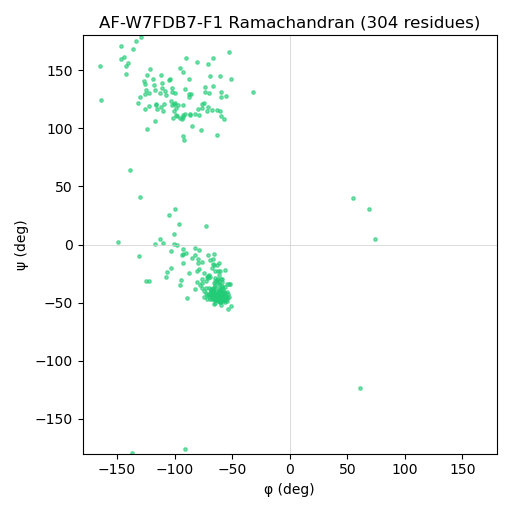 GLU A 1 306 ? 28.672 21.072 3.338 1.00 35.62 306 GLU A N 1
ATOM 2542 C CA . GLU A 1 306 ? 29.752 20.141 2.961 1.00 35.62 306 GLU A CA 1
ATOM 2543 C C . GLU A 1 306 ? 30.049 20.210 1.454 1.00 35.62 306 GLU A C 1
ATOM 2545 O O . GLU A 1 306 ? 31.241 20.081 1.090 1.00 35.62 306 GLU A O 1
#

Foldseek 3Di:
DDQPAWEKEKEKQDEPDPPPPLVVLLVVLVVVLLCVQVVDPVNNSRYDDPDNDYQYCPDPVSVVVCVVVVNNPHIWIFMDGVPHTQDIDPDPSNDNVLVNLQCCLSSDPLEAEDADDVSVVVQDDQWKEKEAAAPDDDPLLSVLSSVCSSQYHYYHHPHVVVCVVVVHDNQWTWIDEPDDIDIDGNVPDDNVVVNLVCLQRRHHPDDDDDPGCPVSVVVSVDDDDDDDDDLVDDLVVVLVVVVVVVVVVLVVLVVVQVPDDPVSVVVSVVVVVVVVVVSVVVSVSSVVVNVVVVVVVVVVVVVVVD

Sequence (306 aa):
MKKNKFILFFFFLFTIKTVHIETRKVCNVLQFGTHAITSNKENRKYFNYELCSTVNCDNQKGYTVCEIYGAMRVPQLKLFKGSELISTYSNDITNYNNIKSWIYYITTPLFVGVQDENELKSYETENNIFLTCSENLPADLFDVAKLYKEECYFINITNPDMCTRMNIKTNELHVMSAYNHSTYDLDTLDRELLKLFVNKNRFPLVMKIDHRNFFNIRSSGNNLMLLLLDMKKNPNAYILDILIKFKKHIKYILKKAFKTDFLSFIGFICSVIMMLLTAILVIHTIYKYYMSYTHNTYIEKEEKSE

Secondary structure (DSSP, 8-state):
-----EEEEEEEEE--SS-HHHHHHHHHHHHHHHHHHHH-TTGGGTEEEEEEEEEETTSHHHHHHHHHTT-SSS-EEEEEETTEEEEEE-S-TT-HHHHHHHHHHHHS-SSEEE-SHHHHHTT--SS-EEEE--SS--HHHHHHHHHHTTTS-EEEE--HHHHHHTT--TTEEEEE-SS---EEESTT--HHHHHHHHHHHSS-SS----TTTHHHHHHTT---------TTS-HHHHHHHHHHHHHHHHHHHHHHHTTS-HHHHHHHHHHHHHHHHHHHHHHHHHHHHHHHHHHHHHHHHHTTT-

Solvent-accessible surface area (backbone atoms only — not comparable to full-atom values): 17689 Å² total; per-residue (Å²): 130,85,78,78,73,39,49,45,36,37,48,30,27,33,53,85,83,86,54,74,67,58,52,51,52,28,50,49,42,47,53,54,48,50,48,60,54,66,68,35,72,72,49,53,77,57,39,48,78,75,44,86,42,82,34,50,32,82,41,80,76,25,28,57,54,16,56,77,71,69,21,74,82,47,74,38,47,36,38,23,51,73,91,44,81,75,48,70,61,84,63,70,74,75,40,52,69,58,52,50,50,42,51,50,37,68,70,46,63,77,62,38,80,34,73,48,71,70,62,51,57,74,68,69,59,91,39,17,34,38,36,31,37,46,97,74,75,59,68,60,56,55,58,47,47,66,78,44,30,75,68,35,55,41,36,29,42,72,29,67,69,56,26,56,76,69,70,50,48,55,54,30,46,32,38,52,50,101,54,88,70,52,74,44,62,57,84,74,67,45,65,67,60,51,42,52,50,50,49,55,53,39,54,44,99,74,74,90,80,47,92,75,52,44,62,61,53,60,70,35,70,58,88,83,83,86,83,88,75,68,84,91,53,64,66,67,60,56,53,51,54,49,52,54,51,48,54,53,49,52,54,53,48,54,72,58,52,82,74,59,60,74,70,54,46,53,52,47,51,53,51,52,50,53,49,50,54,50,49,51,52,52,53,52,49,52,50,54,53,51,54,52,50,52,53,54,55,50,51,61,50,53,72,71,74,112

InterPro domains:
  IPR036249 Thioredoxin-like superfamily [SSF52833] (52-107)
  IPR052250 Protein disulfide-isomerase TMX3 [PTHR46426] (54-236)

Organism: Plasmodium falciparum (isolate 7G8) (NCBI:txid57266)

Nearest PDB structures (foldseek):
  5gu7-assembly1_C  TM=4.581E-01  e=9.046E-08  Homo sapiens
  5gu6-assembly1_A  TM=4.431E-01  e=7.594E-08  Homo sapiens
  5xwm-assembly2_D  TM=4.043E-01  e=4.762E-08  Homo sapiens
  5xwm-assembly1_C  TM=4.015E-01  e=6.375E-08  Homo sapiens
  5hqp-assembly1_D  TM=4.513E-01  e=1.048E-06  Homo sapiens

pLDDT: mean 72.76, std 16.7, range [23.75, 95.31]

Radius of gyration: 24.25 Å; Cα contacts (8 Å, |Δi|>4): 340; chains: 1; bounding box: 65×58×65 Å

Mean predicted aligned error: 14.4 Å